Protein AF-A2GCG3-F1 (afdb_monomer)

Mean predicted aligned error: 9.57 Å

Secondary structure (DSSP, 8-state):
----------HHHHHHHHHHHHHHTTTS--PPP-HHHHHHH-TTGGGS--HHHHHHHHHHHHHHHHT-HHHHHTTPEEESSTT-EES-EEEE--TTT--HHHHHHHHHHTSTTEEE--SS--EEEE--SS-TTGGGS-----SEEEEEETTEEEEEE--EEEEEETTEEEEEEEETTEEEEE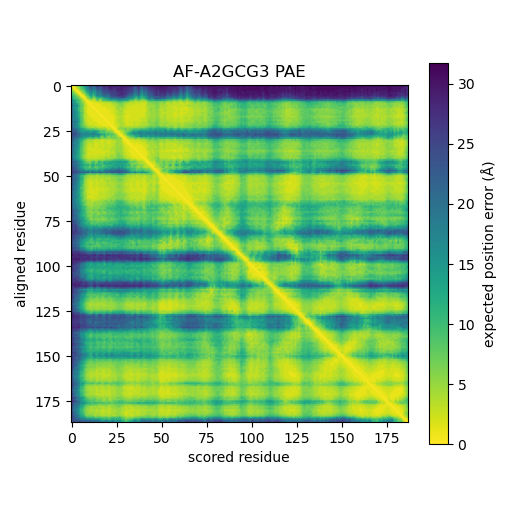-SS--

Organism: Trichomonas vaginalis (strain ATCC PRA-98 / G3) (NCBI:txid412133)

InterPro domains:
  IPR038765 Papain-like cysteine peptidase superfamily [SSF54001] (11-186)

pLDDT: mean 74.62, std 12.8, range [33.81, 93.06]

Foldseek 3Di:
DPPPPPPPCALQNLVVVQVVCCVPCVPDQDARDSVVNCVRLPVVQVVPPDPQSVVQSSQVRNCVRVVPVVSCQQQWWAWQPNVDIDRAQEFEDDPPDDAPQNRVQCVQPVVRTTPDDHPDYHYHYPLPDPDVVSNPGDHDDDQWHWYAHPVGIDIDGDAKDWDDDPSAIWIWGDDDPDIDICRRNDD

Structure (mmCIF, N/CA/C/O backbone):
data_AF-A2GCG3-F1
#
_entry.id   AF-A2GCG3-F1
#
loop_
_atom_site.group_PDB
_atom_site.id
_atom_site.type_symbol
_atom_site.label_atom_id
_atom_site.label_alt_id
_atom_site.label_comp_id
_atom_site.label_asym_id
_atom_site.label_entity_id
_atom_site.label_seq_id
_atom_site.pdbx_PDB_ins_code
_atom_site.Cartn_x
_atom_site.Cartn_y
_atom_site.Cartn_z
_atom_site.occupancy
_atom_site.B_iso_or_equiv
_atom_site.auth_seq_id
_atom_site.auth_comp_id
_atom_site.auth_asym_id
_atom_site.auth_atom_id
_atom_site.pdbx_PDB_model_num
ATOM 1 N N . MET A 1 1 ? -21.277 40.573 -7.573 1.00 33.81 1 MET A N 1
ATOM 2 C CA . MET A 1 1 ? -20.984 39.177 -7.941 1.00 33.81 1 MET A CA 1
ATOM 3 C C . MET A 1 1 ? -19.686 38.837 -7.255 1.00 33.81 1 MET A C 1
ATOM 5 O O . MET A 1 1 ? -18.641 39.290 -7.699 1.00 33.81 1 MET A O 1
ATOM 9 N N . GLU A 1 2 ? -19.772 38.180 -6.106 1.00 33.97 2 GLU A N 1
ATOM 10 C CA . GLU A 1 2 ? -18.594 37.591 -5.480 1.00 33.97 2 GLU A CA 1
ATOM 11 C C . GLU A 1 2 ? -18.096 36.493 -6.418 1.00 33.97 2 GLU A C 1
ATOM 13 O O . GLU A 1 2 ? -18.875 35.643 -6.855 1.00 33.97 2 GLU A O 1
ATOM 18 N N . HIS A 1 3 ? -16.822 36.567 -6.796 1.00 35.72 3 HIS A N 1
ATOM 19 C CA . HIS A 1 3 ? -16.145 35.445 -7.419 1.00 35.72 3 HIS A CA 1
ATOM 20 C C . HIS A 1 3 ? -16.235 34.285 -6.427 1.00 35.72 3 HIS A C 1
ATOM 22 O O . HIS A 1 3 ? -15.634 34.345 -5.357 1.00 35.72 3 HIS A O 1
ATOM 28 N N . LEU A 1 4 ? -17.018 33.259 -6.768 1.00 39.09 4 LEU A N 1
ATOM 29 C CA . LEU A 1 4 ? -16.850 31.929 -6.200 1.00 39.09 4 LEU A CA 1
ATOM 30 C C . LEU A 1 4 ? -15.386 31.573 -6.455 1.00 39.09 4 LEU A C 1
ATOM 32 O O . LEU A 1 4 ? -15.015 31.299 -7.595 1.00 39.09 4 LEU A O 1
ATOM 36 N N . GLY A 1 5 ? -14.548 31.731 -5.428 1.00 37.28 5 GLY A N 1
ATOM 37 C CA . GLY A 1 5 ? -13.137 31.392 -5.503 1.00 37.28 5 GLY A CA 1
ATOM 38 C C . GLY A 1 5 ? -13.008 29.965 -6.009 1.00 37.28 5 GLY A C 1
ATOM 39 O O . GLY A 1 5 ? -13.853 29.128 -5.681 1.00 37.28 5 GLY A O 1
ATOM 40 N N . ASP A 1 6 ? -11.991 29.725 -6.837 1.00 43.41 6 ASP A N 1
ATOM 41 C CA . ASP A 1 6 ? -11.589 28.391 -7.264 1.00 43.41 6 ASP A CA 1
ATOM 42 C C . ASP A 1 6 ? -11.701 27.444 -6.071 1.00 43.41 6 ASP A C 1
ATOM 44 O O . ASP A 1 6 ? -10.916 27.520 -5.123 1.00 43.41 6 ASP A O 1
ATOM 48 N N . VAL A 1 7 ? -12.723 26.586 -6.076 1.00 48.72 7 VAL A N 1
ATOM 49 C CA . VAL A 1 7 ? -12.821 25.505 -5.104 1.00 48.72 7 VAL A CA 1
ATOM 50 C C . VAL A 1 7 ? -11.646 24.608 -5.451 1.00 48.72 7 VAL A C 1
ATOM 52 O O . VAL A 1 7 ? -11.706 23.868 -6.435 1.00 48.72 7 VAL A O 1
ATOM 55 N N . GLY A 1 8 ? -10.543 24.794 -4.722 1.00 60.59 8 GLY A N 1
ATOM 56 C CA . GLY A 1 8 ? -9.261 24.168 -5.001 1.00 60.59 8 GLY A CA 1
ATOM 57 C C . GLY A 1 8 ? -9.462 22.688 -5.285 1.00 60.59 8 GLY A C 1
ATOM 58 O O . GLY A 1 8 ? -10.182 21.996 -4.566 1.00 60.59 8 GLY A O 1
ATOM 59 N N . TYR A 1 9 ? -8.894 22.214 -6.386 1.00 71.00 9 TYR A N 1
ATOM 60 C CA . TYR A 1 9 ? -9.016 20.819 -6.774 1.00 71.00 9 TYR A CA 1
ATOM 61 C C . TYR A 1 9 ? -8.348 19.954 -5.690 1.00 71.00 9 TYR A C 1
ATOM 63 O O . TYR A 1 9 ? -7.132 20.015 -5.529 1.00 71.00 9 TYR A O 1
ATOM 71 N N . THR A 1 10 ? -9.146 19.220 -4.904 1.00 84.44 10 THR A N 1
ATOM 72 C CA . THR A 1 10 ? -8.687 18.503 -3.700 1.00 84.44 10 THR A CA 1
ATOM 73 C C . THR A 1 10 ? -8.130 17.111 -4.024 1.00 84.44 10 THR A C 1
ATOM 75 O O . THR A 1 10 ? -8.534 16.515 -5.031 1.00 84.44 10 THR A O 1
ATOM 78 N N . PRO A 1 11 ? -7.255 16.538 -3.168 1.00 82.56 11 PRO A N 1
ATOM 79 C CA . PRO A 1 11 ? -6.763 15.165 -3.325 1.00 82.56 11 PRO A CA 1
ATOM 80 C C . PRO A 1 11 ? -7.895 14.141 -3.467 1.00 82.56 11 PRO A C 1
ATOM 82 O O . PRO A 1 11 ? -7.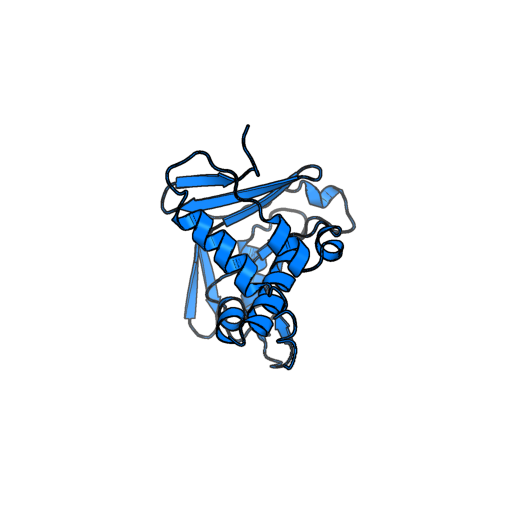812 13.213 -4.266 1.00 82.56 11 PRO A O 1
ATOM 85 N N . VAL A 1 12 ? -8.998 14.353 -2.743 1.00 85.94 12 VAL A N 1
ATOM 86 C CA . VAL A 1 12 ? -10.193 13.497 -2.780 1.00 85.94 12 VAL A CA 1
ATOM 87 C C . VAL A 1 12 ? -10.846 13.510 -4.155 1.00 85.94 12 VAL A C 1
ATOM 89 O O . VAL A 1 12 ? -11.187 12.453 -4.683 1.00 85.94 12 VAL A O 1
ATOM 92 N N . LYS A 1 13 ? -11.022 14.698 -4.744 1.00 86.12 13 LYS A N 1
ATOM 93 C CA . LYS A 1 13 ? -11.632 14.833 -6.068 1.00 86.12 13 LYS A CA 1
ATOM 94 C C . LYS A 1 13 ? -10.766 14.163 -7.135 1.00 86.12 13 LYS A C 1
ATOM 96 O O . LYS A 1 13 ? -11.275 13.395 -7.943 1.00 86.12 13 LYS A O 1
ATOM 101 N N . ALA A 1 14 ? -9.459 14.393 -7.067 1.00 86.56 14 ALA A N 1
ATOM 102 C CA . ALA A 1 14 ? -8.476 13.781 -7.949 1.00 86.56 14 ALA A CA 1
ATOM 103 C C . ALA A 1 14 ? -8.492 12.243 -7.888 1.00 86.56 14 ALA A C 1
ATOM 105 O O . ALA A 1 14 ? -8.523 11.567 -8.915 1.00 86.56 14 ALA A O 1
ATOM 106 N N . LEU A 1 15 ? -8.509 11.688 -6.672 1.00 86.56 15 LEU A N 1
ATOM 107 C CA . LEU A 1 15 ? -8.540 10.246 -6.449 1.00 86.56 15 LEU A CA 1
ATOM 108 C C . LEU A 1 15 ? -9.861 9.626 -6.922 1.00 86.56 15 LEU A C 1
ATOM 110 O O . LEU A 1 15 ? -9.861 8.552 -7.525 1.00 86.56 15 LEU A O 1
ATOM 114 N N . ALA A 1 16 ? -10.985 10.311 -6.693 1.00 86.50 16 ALA A N 1
ATOM 115 C CA . ALA A 1 16 ? -12.293 9.871 -7.168 1.00 86.50 16 ALA A CA 1
ATOM 116 C C . ALA A 1 16 ? -12.357 9.803 -8.702 1.00 86.50 16 ALA A C 1
ATOM 118 O O . ALA A 1 16 ? -12.911 8.849 -9.239 1.00 86.50 16 ALA A O 1
ATOM 119 N N . GLU A 1 17 ? -11.751 10.761 -9.410 1.00 89.12 17 GLU A N 1
ATOM 120 C CA . GLU A 1 17 ? -11.678 10.755 -10.877 1.00 89.12 17 GLU A CA 1
ATOM 121 C C . GLU A 1 17 ? -10.813 9.604 -11.417 1.00 89.12 17 GLU A C 1
ATOM 123 O O . GLU A 1 17 ? -11.168 8.996 -12.428 1.00 89.12 17 GLU A O 1
ATOM 128 N N . ILE A 1 18 ? -9.709 9.253 -10.745 1.00 88.94 18 ILE A N 1
ATOM 129 C CA . ILE A 1 18 ? -8.916 8.057 -11.085 1.00 88.94 18 ILE A CA 1
ATOM 130 C C . ILE A 1 18 ? -9.765 6.798 -10.896 1.00 88.94 18 ILE A C 1
ATOM 132 O O . ILE A 1 18 ? -9.826 5.949 -11.786 1.00 88.94 18 ILE A O 1
ATOM 136 N N . TYR A 1 19 ? -10.457 6.681 -9.759 1.00 86.81 19 TYR A N 1
ATOM 137 C CA . TYR A 1 19 ? -11.307 5.527 -9.478 1.00 86.81 19 TYR A CA 1
ATOM 138 C C . TYR A 1 19 ? -12.440 5.391 -10.501 1.00 86.81 19 TYR A C 1
ATOM 140 O O . TYR A 1 19 ? -12.688 4.297 -11.008 1.00 86.81 19 TYR A O 1
ATOM 148 N N . ASP A 1 20 ? -13.087 6.499 -10.856 1.00 87.25 20 ASP A N 1
ATOM 149 C CA . ASP A 1 20 ? -14.135 6.532 -11.871 1.00 87.25 20 ASP A CA 1
ATOM 150 C C . ASP A 1 20 ? -13.618 6.056 -13.238 1.00 87.25 20 ASP A C 1
ATOM 152 O O . ASP A 1 20 ? -14.230 5.194 -13.872 1.00 87.25 20 ASP A O 1
ATOM 156 N N . GLN A 1 21 ? -12.429 6.505 -13.650 1.00 86.06 21 GLN A N 1
ATOM 157 C CA . GLN A 1 21 ? -11.765 6.006 -14.858 1.00 86.06 21 GLN A CA 1
ATOM 158 C C . GLN A 1 21 ? -11.471 4.499 -14.767 1.00 86.06 21 GLN A C 1
ATOM 160 O O . GLN A 1 21 ? -11.750 3.759 -15.714 1.00 86.06 21 GLN A O 1
ATOM 165 N N . MET A 1 22 ? -10.990 4.009 -13.619 1.00 84.25 22 MET A N 1
ATOM 166 C CA . MET A 1 22 ? -10.758 2.576 -13.394 1.00 84.25 22 MET A CA 1
ATOM 167 C C . MET A 1 22 ? -12.046 1.746 -13.459 1.00 84.25 22 MET A C 1
ATOM 169 O O . MET A 1 22 ? -11.988 0.567 -13.810 1.00 84.25 22 MET A O 1
ATOM 173 N N . LEU A 1 23 ? -13.207 2.310 -13.110 1.00 83.88 23 LEU A N 1
ATOM 174 C CA . LEU A 1 23 ? -14.505 1.641 -13.246 1.00 83.88 23 LEU A CA 1
ATOM 175 C C . LEU A 1 23 ? -14.986 1.597 -14.698 1.00 83.88 23 LEU A C 1
ATOM 177 O O . LEU A 1 23 ? -15.473 0.556 -15.145 1.00 83.88 23 LEU A O 1
ATOM 181 N N . HIS A 1 24 ? -14.838 2.702 -15.426 1.00 82.56 24 HIS A N 1
ATOM 182 C CA . HIS A 1 24 ? -15.357 2.851 -16.784 1.00 82.56 24 HIS A CA 1
ATOM 183 C C . HIS A 1 24 ? -14.499 2.150 -17.844 1.00 82.56 24 HIS A C 1
ATOM 185 O O . HIS A 1 24 ? -15.037 1.589 -18.800 1.00 82.56 24 HIS A O 1
ATOM 191 N N . TYR A 1 25 ? -13.174 2.124 -17.674 1.00 76.88 25 TYR A N 1
ATOM 192 C CA . TYR A 1 25 ? -12.245 1.589 -18.677 1.00 76.88 25 TYR A CA 1
ATOM 193 C C . TYR A 1 25 ? -11.831 0.130 -18.454 1.00 76.88 25 TYR A C 1
ATOM 195 O O . TYR A 1 25 ? -10.936 -0.357 -19.135 1.00 76.88 25 TYR A O 1
ATOM 203 N N . ARG A 1 26 ? -12.535 -0.622 -17.594 1.00 65.62 26 ARG A N 1
ATOM 204 C CA . ARG A 1 26 ? -12.245 -2.039 -17.259 1.00 65.62 26 ARG A CA 1
ATOM 205 C C . ARG A 1 26 ? -12.108 -3.005 -18.448 1.00 65.62 26 ARG A C 1
ATOM 207 O O . ARG A 1 26 ? -11.688 -4.142 -18.247 1.00 65.62 26 ARG A O 1
ATOM 214 N N . HIS A 1 27 ? -12.506 -2.596 -19.651 1.00 61.19 27 HIS A N 1
ATOM 215 C CA . HIS A 1 27 ? -12.588 -3.436 -20.849 1.00 61.19 27 HIS A CA 1
ATOM 216 C C . HIS A 1 27 ? -11.804 -2.893 -22.054 1.00 61.19 27 HIS A C 1
ATOM 218 O O . HIS A 1 27 ? -12.009 -3.374 -23.167 1.00 61.19 27 HIS A O 1
ATOM 224 N N . LYS A 1 28 ? -10.944 -1.885 -21.868 1.00 61.91 28 LYS A N 1
ATOM 225 C CA . LYS A 1 28 ? -10.097 -1.324 -22.931 1.00 61.91 28 LYS A CA 1
ATOM 226 C C . LYS A 1 28 ? -8.645 -1.281 -22.464 1.00 61.91 28 LYS A C 1
ATOM 228 O O . LYS A 1 28 ? -8.398 -1.061 -21.284 1.00 61.91 28 LYS A O 1
ATOM 233 N N . GLU A 1 29 ? -7.705 -1.463 -23.386 1.00 66.06 29 GLU A N 1
ATOM 234 C CA . GLU A 1 29 ? -6.309 -1.080 -23.161 1.00 66.06 29 GLU A CA 1
ATOM 235 C C . GLU A 1 29 ? -6.281 0.444 -23.013 1.00 66.06 29 GLU A C 1
ATOM 237 O O . GLU A 1 29 ? -6.488 1.180 -23.979 1.00 66.06 29 GLU A O 1
ATOM 242 N N . TYR A 1 30 ? -6.178 0.918 -21.774 1.00 74.75 30 TYR A N 1
ATOM 243 C CA . TYR A 1 30 ? -6.209 2.337 -21.461 1.00 74.75 30 TYR A CA 1
ATOM 244 C C . TYR A 1 30 ? -5.256 2.632 -20.311 1.00 74.75 30 TYR A C 1
ATOM 246 O O . TYR A 1 30 ? -5.362 2.034 -19.239 1.00 74.75 30 TYR A O 1
ATOM 254 N N . THR A 1 31 ? -4.363 3.589 -20.532 1.00 82.88 31 THR A N 1
ATOM 255 C CA . THR A 1 31 ? -3.493 4.130 -19.491 1.00 82.88 31 THR A CA 1
ATOM 256 C C . THR A 1 31 ? -4.232 5.238 -18.753 1.00 82.88 31 THR A C 1
ATOM 258 O O . THR A 1 31 ? -4.670 6.220 -19.355 1.00 82.88 31 THR A O 1
ATOM 261 N N . ILE A 1 32 ? -4.372 5.094 -17.437 1.00 85.56 32 ILE A N 1
ATOM 262 C CA . ILE A 1 32 ? -4.960 6.128 -16.582 1.00 85.56 32 ILE A CA 1
ATOM 263 C C . ILE A 1 32 ? -3.828 7.007 -16.061 1.00 85.56 32 ILE A C 1
ATOM 265 O O . ILE A 1 32 ? -2.929 6.534 -15.373 1.00 85.56 32 ILE A O 1
ATOM 269 N N . SER A 1 33 ? -3.878 8.300 -16.374 1.00 85.56 33 SER A N 1
ATOM 270 C CA . SER A 1 33 ? -2.903 9.257 -15.855 1.00 85.56 33 SER A CA 1
ATOM 271 C C . SER A 1 33 ? -3.248 9.671 -14.423 1.00 85.56 33 SER A C 1
ATOM 273 O O . SER A 1 33 ? -4.335 10.184 -14.156 1.00 85.56 33 SER A O 1
ATOM 275 N N . CYS A 1 34 ? -2.279 9.535 -13.517 1.00 86.38 34 CYS A N 1
ATOM 276 C CA . CYS A 1 34 ? -2.367 10.023 -12.138 1.00 86.38 34 CYS A CA 1
ATOM 277 C C . CYS A 1 34 ? -1.785 11.441 -11.958 1.00 86.38 34 CYS A C 1
ATOM 279 O O . CYS A 1 34 ? -1.685 11.933 -10.833 1.00 86.38 34 CYS A O 1
ATOM 281 N N . SER A 1 35 ? -1.384 12.131 -13.035 1.00 84.25 35 SER A N 1
ATOM 282 C CA . SER A 1 35 ? -0.607 13.381 -12.949 1.00 84.25 35 SER A CA 1
ATOM 283 C C . SER A 1 35 ? -1.325 14.509 -12.206 1.00 84.25 35 SER A C 1
ATOM 285 O O . SER A 1 35 ? -0.679 15.297 -11.510 1.00 84.25 35 SER A O 1
ATOM 287 N N . GLN A 1 36 ? -2.651 14.591 -12.332 1.00 82.88 36 GLN A N 1
ATOM 288 C CA . GLN A 1 36 ? -3.440 15.597 -11.627 1.00 82.88 36 GLN A CA 1
ATOM 289 C C . GLN A 1 36 ? -3.450 15.331 -10.113 1.00 82.88 36 GLN A C 1
ATOM 291 O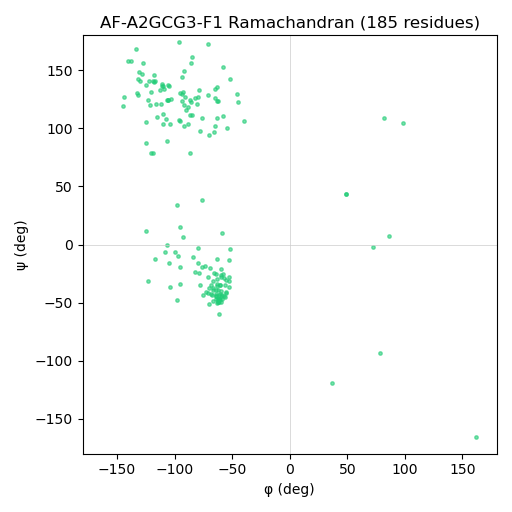 O . GLN A 1 36 ? -3.225 16.253 -9.335 1.00 82.88 36 GLN A O 1
ATOM 296 N N . PHE A 1 37 ? -3.598 14.070 -9.696 1.00 86.50 37 PHE A N 1
ATOM 297 C CA . PHE A 1 37 ? -3.523 13.669 -8.289 1.00 86.50 37 PHE A CA 1
ATOM 298 C C . PHE A 1 37 ? -2.148 13.952 -7.680 1.00 86.50 37 PHE A C 1
ATOM 300 O O . PHE A 1 37 ? -2.059 14.590 -6.634 1.00 86.50 37 PHE A O 1
ATOM 307 N N . ILE A 1 38 ? -1.076 13.585 -8.388 1.00 83.06 38 ILE A N 1
ATOM 308 C CA . ILE A 1 38 ? 0.309 13.871 -7.980 1.00 83.06 38 ILE A CA 1
ATOM 309 C C . ILE A 1 38 ? 0.538 15.383 -7.841 1.00 83.06 38 ILE A C 1
ATOM 311 O O . ILE A 1 38 ? 1.202 15.845 -6.915 1.00 83.06 38 ILE A O 1
ATOM 315 N N . THR A 1 39 ? -0.023 16.180 -8.755 1.00 84.00 39 THR A N 1
ATOM 316 C CA . THR A 1 39 ? 0.089 17.644 -8.696 1.00 84.00 39 THR A CA 1
ATOM 317 C C . THR A 1 39 ? -0.601 18.203 -7.458 1.00 84.00 39 THR A C 1
ATOM 319 O O . THR A 1 39 ? -0.020 19.041 -6.775 1.00 84.00 39 THR A O 1
ATOM 322 N N . THR A 1 40 ? -1.798 17.709 -7.149 1.00 83.31 40 THR A N 1
ATOM 323 C CA . THR A 1 40 ? -2.585 18.141 -5.993 1.00 83.31 40 THR A CA 1
ATOM 324 C C . THR A 1 40 ? -1.969 17.733 -4.655 1.00 83.31 40 THR A C 1
ATOM 326 O O . THR A 1 40 ? -2.034 18.511 -3.711 1.00 83.31 40 THR A O 1
ATOM 329 N N . LEU A 1 41 ? -1.325 16.566 -4.578 1.00 80.00 41 LEU A N 1
ATOM 330 C CA . LEU A 1 41 ? -0.551 16.153 -3.399 1.00 80.00 41 LEU A CA 1
ATOM 331 C C . LEU A 1 41 ? 0.782 16.914 -3.265 1.00 80.00 41 LEU A C 1
ATOM 333 O O . LEU A 1 41 ? 1.364 16.973 -2.187 1.00 80.00 41 LEU A O 1
ATOM 337 N N . GLY A 1 42 ? 1.262 17.538 -4.343 1.00 80.12 42 GLY A N 1
ATOM 338 C CA . GLY A 1 42 ? 2.499 18.312 -4.377 1.00 80.12 42 GLY A CA 1
ATOM 339 C C . GLY A 1 42 ? 3.668 17.504 -4.941 1.00 80.12 42 GLY A C 1
ATOM 340 O O . GLY A 1 42 ? 4.275 16.684 -4.260 1.00 80.12 42 GLY A O 1
ATOM 341 N N . LYS A 1 43 ? 4.050 17.803 -6.189 1.00 68.38 43 LYS A N 1
ATOM 342 C CA . LYS A 1 43 ? 5.075 17.062 -6.959 1.00 68.38 43 LYS A CA 1
ATOM 343 C C . LYS A 1 43 ? 6.422 16.892 -6.251 1.00 68.38 43 LYS A C 1
ATOM 345 O O . LYS A 1 43 ? 7.102 15.902 -6.482 1.00 68.38 43 LYS A O 1
ATOM 350 N N . GLN A 1 44 ? 6.808 17.858 -5.420 1.00 66.50 44 GLN A N 1
ATOM 351 C CA . GLN A 1 44 ? 8.067 17.837 -4.673 1.00 66.50 44 GLN A CA 1
ATOM 352 C C . GLN A 1 44 ? 8.155 16.684 -3.660 1.00 66.50 44 GLN A C 1
ATOM 354 O O . GLN A 1 44 ? 9.254 16.221 -3.383 1.00 66.50 44 GLN A O 1
ATOM 359 N N . TYR A 1 45 ? 7.020 16.176 -3.166 1.00 63.59 45 TYR A N 1
ATOM 360 C CA . TYR A 1 45 ? 6.998 15.054 -2.223 1.00 63.59 45 TYR A CA 1
ATOM 361 C C . TYR A 1 45 ? 7.401 13.731 -2.882 1.00 63.59 45 TYR A C 1
ATOM 363 O O . TYR A 1 45 ? 8.150 12.961 -2.303 1.00 63.59 45 TYR A O 1
ATOM 371 N N . PHE A 1 46 ? 7.002 13.510 -4.135 1.00 67.06 46 PHE A N 1
ATOM 372 C CA . PHE A 1 46 ? 7.290 12.270 -4.871 1.00 67.06 46 PHE A CA 1
ATOM 373 C C . PHE A 1 46 ? 8.706 12.208 -5.458 1.00 67.06 46 PHE A C 1
AT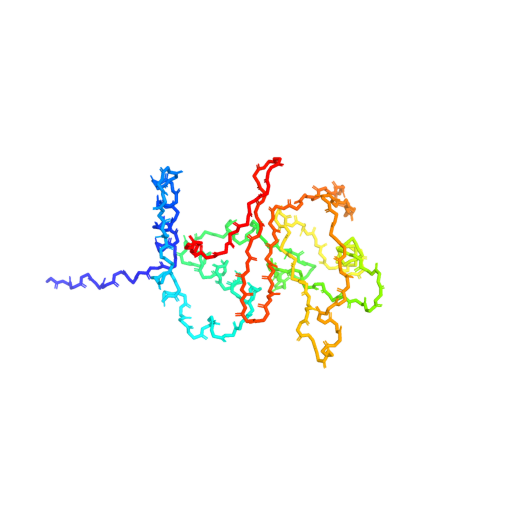OM 375 O O . PHE A 1 46 ? 9.079 11.221 -6.087 1.00 67.06 46 PHE A O 1
ATOM 382 N N . GLN A 1 47 ? 9.499 13.274 -5.308 1.00 62.44 47 GLN A N 1
ATOM 383 C CA . GLN A 1 47 ? 10.914 13.258 -5.688 1.00 62.44 47 GLN A CA 1
ATOM 384 C C . GLN A 1 47 ? 11.769 12.505 -4.658 1.00 62.44 47 GLN A C 1
ATOM 386 O O . GLN A 1 47 ? 12.873 12.071 -4.987 1.00 62.44 47 GLN A O 1
ATOM 391 N N . GLN A 1 48 ? 11.256 12.326 -3.437 1.00 57.03 48 GLN A N 1
ATOM 392 C CA . GLN A 1 48 ? 11.807 11.4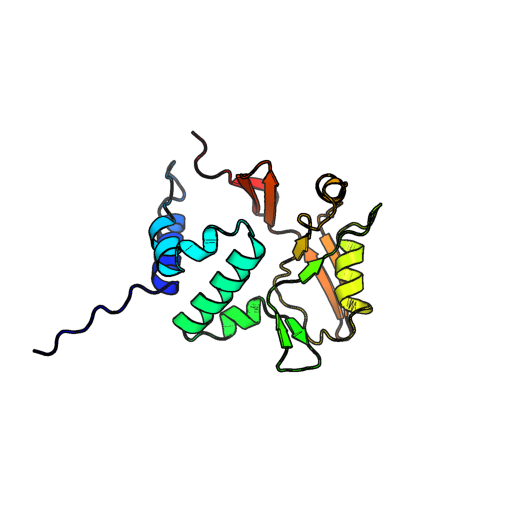12 -2.445 1.00 57.03 48 GLN A CA 1
ATOM 393 C C . GLN A 1 48 ? 11.176 10.038 -2.712 1.00 57.03 48 GLN A C 1
ATOM 395 O O . GLN A 1 48 ? 9.963 9.879 -2.647 1.00 57.03 48 GLN A O 1
ATOM 400 N N . GLN A 1 49 ? 11.993 9.085 -3.166 1.00 65.94 49 GLN A N 1
ATOM 401 C CA . GLN A 1 49 ? 11.569 7.835 -3.812 1.00 65.94 49 GLN A CA 1
ATOM 402 C C . GLN A 1 49 ? 11.035 6.774 -2.831 1.00 65.94 49 GLN A C 1
ATOM 404 O O . GLN A 1 49 ? 11.338 5.599 -3.013 1.00 65.94 49 GLN A O 1
ATOM 409 N N . ASP A 1 50 ? 10.287 7.151 -1.794 1.00 78.81 50 ASP A N 1
ATOM 410 C CA . ASP A 1 50 ? 9.727 6.190 -0.841 1.00 78.81 50 ASP A CA 1
ATOM 411 C C . ASP A 1 50 ? 8.215 6.000 -1.046 1.00 78.81 50 ASP A C 1
ATOM 413 O O . ASP A 1 50 ? 7.416 6.946 -1.065 1.00 78.81 50 ASP A O 1
ATOM 417 N N . ALA A 1 51 ? 7.823 4.740 -1.241 1.00 83.44 51 ALA A N 1
ATOM 418 C CA . ALA A 1 51 ? 6.429 4.350 -1.379 1.00 83.44 51 ALA A CA 1
ATOM 419 C C . ALA A 1 51 ? 5.674 4.458 -0.044 1.00 83.44 51 ALA A C 1
ATOM 421 O O . ALA A 1 51 ? 4.465 4.700 -0.065 1.00 83.44 51 ALA A O 1
ATOM 422 N N . ASP A 1 52 ? 6.363 4.310 1.093 1.00 84.81 52 ASP A N 1
ATOM 423 C CA . ASP A 1 52 ? 5.765 4.452 2.420 1.00 84.81 52 ASP A CA 1
ATOM 424 C C . ASP A 1 52 ? 5.396 5.910 2.711 1.00 84.81 52 ASP A C 1
ATOM 426 O O . ASP A 1 52 ? 4.231 6.202 2.980 1.00 84.81 52 ASP A O 1
ATOM 430 N N . ASP A 1 53 ? 6.334 6.845 2.524 1.00 81.38 53 ASP A N 1
ATOM 431 C CA . ASP A 1 53 ? 6.082 8.289 2.670 1.00 81.38 53 ASP A CA 1
ATOM 432 C C . ASP A 1 53 ? 4.918 8.745 1.779 1.00 81.38 53 ASP A C 1
ATOM 434 O O . ASP A 1 53 ? 4.039 9.515 2.186 1.00 81.38 53 ASP A O 1
ATOM 438 N N . THR A 1 54 ? 4.882 8.220 0.551 1.00 84.81 54 THR A N 1
ATOM 439 C CA . THR A 1 54 ? 3.795 8.466 -0.397 1.00 84.81 54 THR A CA 1
ATOM 440 C C . THR A 1 54 ? 2.452 7.969 0.145 1.00 84.81 54 THR A C 1
ATOM 442 O O . THR A 1 54 ? 1.457 8.697 0.087 1.00 84.81 54 THR A O 1
ATOM 445 N N . PHE A 1 55 ? 2.400 6.747 0.679 1.00 87.06 55 PHE A N 1
ATOM 446 C CA . PHE A 1 55 ? 1.189 6.178 1.264 1.00 87.06 55 PHE A CA 1
ATOM 447 C C . PHE A 1 55 ? 0.707 6.988 2.471 1.00 87.06 55 PHE A C 1
ATOM 449 O O . PHE A 1 55 ? -0.461 7.389 2.502 1.00 87.06 55 PHE A O 1
ATOM 456 N N . GLN A 1 56 ? 1.599 7.291 3.417 1.00 83.69 56 GLN A N 1
ATOM 457 C CA . GLN A 1 56 ? 1.266 8.070 4.609 1.00 83.69 56 GLN A CA 1
ATOM 458 C C . GLN A 1 56 ? 0.675 9.435 4.236 1.00 83.69 56 GLN A C 1
ATOM 460 O O . GLN A 1 56 ? -0.369 9.832 4.764 1.00 83.69 56 GLN A O 1
ATOM 465 N N . LYS A 1 57 ? 1.282 10.123 3.260 1.00 84.06 57 LYS A N 1
ATOM 466 C CA . LYS A 1 57 ? 0.786 11.408 2.763 1.00 84.06 57 LYS A CA 1
ATOM 467 C C . LYS A 1 57 ? -0.588 11.298 2.108 1.00 84.06 57 LYS A C 1
ATOM 469 O O . LYS A 1 57 ? -1.444 12.145 2.351 1.00 84.06 57 LYS A O 1
ATOM 474 N N . ILE A 1 58 ? -0.821 10.265 1.297 1.00 85.62 58 ILE A N 1
ATOM 475 C CA . ILE A 1 58 ? -2.133 10.029 0.682 1.00 85.62 58 ILE A CA 1
ATOM 476 C C . ILE A 1 58 ? -3.199 9.838 1.763 1.00 85.62 58 ILE A C 1
ATOM 478 O O . ILE A 1 58 ? -4.240 10.487 1.694 1.00 85.62 58 ILE A O 1
ATOM 482 N N . VAL A 1 59 ? -2.955 8.973 2.754 1.00 85.75 59 VAL A N 1
ATOM 483 C CA . VAL A 1 59 ? -3.924 8.698 3.827 1.00 85.75 59 VAL A CA 1
ATOM 484 C C . VAL A 1 59 ? -4.236 9.970 4.608 1.00 85.75 59 VAL A C 1
ATOM 486 O O . VAL A 1 59 ? -5.412 10.284 4.802 1.00 85.75 59 VAL A O 1
ATOM 489 N N . HIS A 1 60 ? -3.211 10.726 5.000 1.00 84.12 60 HIS A N 1
ATOM 490 C CA . HIS A 1 60 ? -3.368 11.977 5.736 1.00 84.12 60 HIS A CA 1
ATOM 491 C C . HIS A 1 60 ? -4.155 13.025 4.930 1.00 84.12 60 HIS A C 1
ATOM 493 O O . HIS A 1 60 ? -5.258 13.406 5.329 1.00 84.12 60 HIS A O 1
ATOM 499 N N . ASP A 1 61 ? -3.661 13.413 3.749 1.00 83.81 61 ASP A N 1
ATOM 500 C CA . ASP A 1 61 ? -4.246 14.491 2.943 1.00 83.81 61 ASP A CA 1
ATOM 501 C C . ASP A 1 61 ? -5.675 14.157 2.479 1.00 83.81 61 ASP A C 1
ATOM 503 O O . ASP A 1 61 ? -6.532 15.043 2.400 1.00 83.81 61 ASP A O 1
ATOM 507 N N . VAL A 1 62 ? -5.961 12.886 2.161 1.00 83.81 62 VAL A N 1
ATOM 508 C CA . VAL A 1 62 ? -7.310 12.435 1.776 1.00 83.81 62 VAL A CA 1
ATOM 509 C C . VAL A 1 62 ? -8.252 12.448 2.976 1.00 83.81 62 VAL A C 1
ATOM 511 O O . VAL A 1 62 ? -9.389 12.892 2.823 1.00 83.81 62 VAL A O 1
ATOM 514 N N . THR A 1 63 ? -7.806 12.001 4.154 1.00 83.50 63 THR A N 1
ATOM 515 C CA . THR A 1 63 ? -8.619 12.013 5.383 1.00 83.50 63 THR A CA 1
ATOM 516 C C . THR A 1 63 ? -9.013 13.438 5.753 1.00 83.50 63 THR A C 1
ATOM 518 O O . THR A 1 63 ? -10.202 13.714 5.949 1.00 83.50 63 THR A O 1
ATOM 521 N N . GLU A 1 64 ? -8.037 14.349 5.782 1.00 83.00 64 GLU A N 1
ATOM 522 C CA . GLU A 1 64 ? -8.264 15.761 6.092 1.00 83.00 64 GLU A CA 1
ATOM 523 C C . GLU A 1 64 ? -9.169 16.421 5.049 1.00 83.00 64 GLU A C 1
ATOM 525 O O . GLU A 1 64 ? -10.196 17.012 5.389 1.00 83.00 64 GLU A O 1
ATOM 530 N N . SER A 1 65 ? -8.854 16.255 3.761 1.00 82.06 65 SER A N 1
ATOM 531 C CA . SER A 1 65 ? -9.617 16.877 2.671 1.00 82.06 65 SER A CA 1
ATOM 532 C C . SER A 1 65 ? -11.041 16.334 2.547 1.00 82.06 65 SER A C 1
ATOM 534 O O . SER A 1 65 ? -11.939 17.051 2.105 1.00 82.06 65 SER A O 1
ATOM 536 N N . ALA A 1 66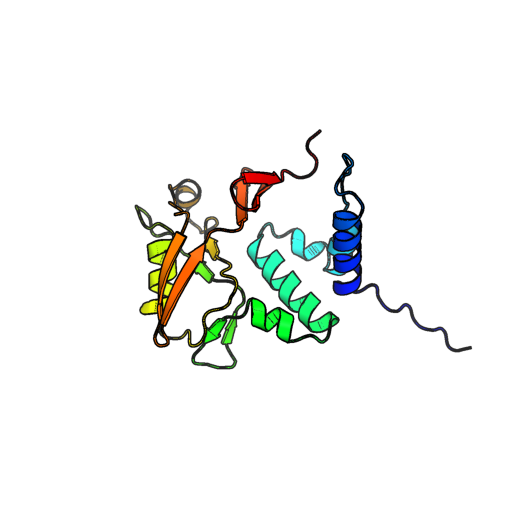 ? -11.267 15.062 2.887 1.00 80.31 66 ALA A N 1
ATOM 537 C CA . ALA A 1 66 ? -12.595 14.458 2.861 1.00 80.31 66 ALA A CA 1
ATOM 538 C C . ALA A 1 66 ? -13.425 14.831 4.092 1.00 80.31 66 ALA A C 1
ATOM 540 O O . ALA A 1 66 ? -14.638 14.615 4.072 1.00 80.31 66 ALA A O 1
ATOM 541 N N . ASN A 1 67 ? -12.784 15.340 5.153 1.00 79.56 67 ASN A N 1
ATOM 542 C CA . ASN A 1 67 ? -13.352 15.432 6.494 1.00 79.56 67 ASN A CA 1
ATOM 543 C C . ASN A 1 67 ? -13.986 14.092 6.926 1.00 79.56 67 ASN A C 1
ATOM 545 O O . ASN A 1 67 ? -15.117 14.039 7.413 1.00 79.56 67 ASN A O 1
ATOM 549 N N . LYS A 1 68 ? -13.280 12.985 6.647 1.00 77.06 68 LYS A N 1
ATOM 550 C CA . LYS A 1 68 ? -13.734 11.611 6.908 1.00 77.06 68 LYS A CA 1
ATOM 551 C C . LYS A 1 68 ? -12.706 10.869 7.758 1.00 77.06 68 LYS A C 1
ATOM 553 O O . LYS A 1 68 ? -11.865 10.171 7.191 1.00 77.06 68 LYS A O 1
ATOM 558 N N . PRO A 1 69 ? -12.787 10.977 9.095 1.00 74.56 69 PRO A N 1
ATOM 559 C CA . PRO A 1 69 ? -11.843 10.313 9.993 1.00 74.56 69 PRO A CA 1
ATOM 560 C C . PRO A 1 69 ? -11.836 8.785 9.825 1.00 74.56 69 PRO A C 1
ATOM 562 O O . PRO A 1 69 ? -10.791 8.164 9.984 1.00 74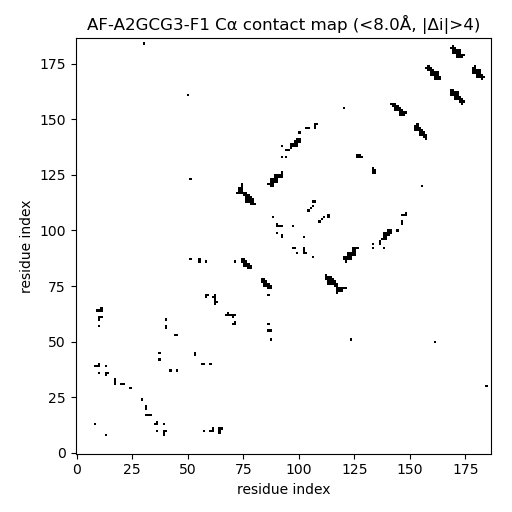.56 69 PRO A O 1
ATOM 565 N N . ASP A 1 70 ? -12.951 8.183 9.396 1.00 75.94 70 ASP A N 1
ATOM 566 C CA . ASP A 1 70 ? -13.063 6.734 9.157 1.00 75.94 70 ASP A CA 1
ATOM 567 C C . ASP A 1 70 ? -12.046 6.191 8.128 1.00 75.94 70 ASP A C 1
ATOM 569 O O . ASP A 1 70 ? -11.697 5.008 8.159 1.00 75.94 70 ASP A O 1
ATOM 573 N N . ILE A 1 71 ? -11.556 7.039 7.210 1.00 73.38 71 ILE A N 1
ATOM 574 C CA . ILE A 1 71 ? -10.513 6.654 6.245 1.00 73.38 71 ILE A CA 1
ATOM 575 C C . ILE A 1 71 ? -9.203 6.383 6.982 1.00 73.38 71 ILE A C 1
ATOM 577 O O . ILE A 1 71 ? -8.608 5.329 6.772 1.00 73.38 71 ILE A O 1
ATOM 581 N N . ALA A 1 72 ? -8.789 7.284 7.873 1.00 73.12 72 ALA A N 1
ATOM 582 C CA . ALA A 1 72 ? -7.607 7.088 8.705 1.00 73.12 72 ALA A CA 1
ATOM 583 C C . ALA A 1 72 ? -7.770 5.858 9.604 1.00 73.12 72 ALA A C 1
ATOM 585 O O . ALA A 1 72 ? -6.902 4.992 9.585 1.00 73.12 72 ALA A O 1
ATOM 586 N N . VAL A 1 73 ? -8.917 5.709 10.280 1.00 72.38 73 VAL A N 1
ATOM 587 C CA . VAL A 1 73 ? -9.208 4.562 11.169 1.00 72.38 73 VAL A CA 1
ATOM 588 C C . VAL A 1 73 ? -9.052 3.210 10.457 1.00 72.38 73 VAL A C 1
ATOM 590 O O . VAL A 1 73 ? -8.663 2.223 11.071 1.00 72.38 73 VAL A O 1
ATOM 593 N N . THR A 1 74 ? -9.295 3.150 9.143 1.00 77.25 74 THR A N 1
ATOM 594 C CA . THR A 1 74 ? -9.134 1.919 8.347 1.00 77.25 74 THR A CA 1
ATOM 595 C C . THR A 1 74 ? -7.680 1.436 8.254 1.00 77.25 74 THR A C 1
ATOM 597 O O . THR A 1 74 ? -7.459 0.246 8.021 1.00 77.25 74 THR A O 1
ATOM 600 N N . PHE A 1 75 ? -6.707 2.340 8.409 1.00 75.12 75 PHE A N 1
ATOM 601 C CA . PHE A 1 75 ? -5.267 2.071 8.296 1.00 75.12 75 PHE A CA 1
ATOM 602 C C . PHE A 1 75 ? -4.496 2.322 9.599 1.00 75.12 75 PHE A C 1
ATOM 604 O O . PHE A 1 75 ? -3.333 1.943 9.695 1.00 75.12 75 PHE A O 1
ATOM 611 N N . GLN A 1 76 ? -5.121 2.971 10.579 1.00 74.00 76 GLN A N 1
ATOM 612 C CA . GLN A 1 76 ? -4.476 3.467 11.786 1.00 74.00 76 GLN A CA 1
ATOM 613 C C . GLN A 1 76 ? -4.237 2.356 12.809 1.00 74.00 76 GLN A C 1
ATOM 615 O O . GLN A 1 76 ? -5.139 1.588 13.143 1.00 74.00 76 GLN A O 1
ATOM 620 N N . TYR A 1 77 ? -3.024 2.330 13.349 1.00 71.69 77 TYR A N 1
ATOM 621 C CA . TYR A 1 77 ? -2.684 1.611 14.570 1.00 71.69 77 TYR A CA 1
ATOM 622 C C . TYR A 1 77 ? -2.816 2.573 15.740 1.00 71.69 77 TYR A C 1
ATOM 624 O O . TYR A 1 77 ? -2.278 3.684 15.697 1.00 71.69 77 TYR A O 1
ATOM 632 N N . GLN A 1 78 ? -3.534 2.151 16.777 1.00 69.88 78 GLN A N 1
ATOM 633 C CA . GLN A 1 78 ? -3.599 2.903 18.024 1.00 69.88 78 GLN A CA 1
ATOM 634 C C . GLN A 1 78 ? -2.573 2.360 18.993 1.00 69.88 78 GLN A C 1
ATOM 636 O O . GLN A 1 78 ? -2.531 1.146 19.222 1.00 69.88 78 GLN A O 1
ATOM 641 N N . THR A 1 79 ? -1.781 3.259 19.575 1.00 67.38 79 THR A N 1
ATOM 642 C CA . THR A 1 79 ? -0.857 2.885 20.637 1.00 67.38 79 THR A CA 1
ATOM 643 C C . THR A 1 79 ? -1.432 3.133 22.041 1.00 67.38 79 THR A C 1
ATOM 645 O O . THR A 1 79 ? -2.525 3.681 22.197 1.00 67.38 79 THR A O 1
ATOM 648 N N . GLU A 1 80 ? -0.718 2.714 23.088 1.00 62.16 80 GLU A N 1
ATOM 649 C CA . GLU A 1 80 ? -0.998 3.032 24.493 1.00 62.16 80 GLU A CA 1
ATOM 650 C C . GLU A 1 80 ? -0.965 4.535 24.769 1.00 62.16 80 GLU A C 1
ATOM 652 O O . GLU A 1 80 ? -1.663 5.000 25.673 1.00 62.16 80 GLU A O 1
ATOM 657 N N . THR A 1 81 ? -0.212 5.293 23.968 1.00 60.06 81 THR A N 1
ATOM 658 C CA . THR A 1 81 ? -0.209 6.753 23.980 1.00 60.06 81 THR A CA 1
ATOM 659 C C . THR A 1 81 ? -1.173 7.243 22.891 1.00 60.06 81 THR A C 1
ATOM 661 O O . THR A 1 81 ? -0.833 7.181 21.713 1.00 60.06 81 THR A O 1
ATOM 664 N N . PRO A 1 82 ? -2.374 7.758 23.221 1.00 55.75 82 PRO A N 1
ATOM 665 C CA . PRO A 1 82 ? -3.405 8.066 22.219 1.00 55.75 82 PRO A CA 1
ATOM 666 C C . PRO A 1 82 ? -2.982 9.088 21.150 1.00 55.75 82 PRO A C 1
ATOM 668 O O . PRO A 1 82 ? -3.571 9.130 20.072 1.00 55.75 82 PRO A O 1
ATOM 671 N N . ASP A 1 83 ? -1.964 9.898 21.450 1.00 59.56 83 ASP A N 1
ATOM 672 C CA . ASP A 1 83 ? -1.421 10.923 20.557 1.00 59.56 83 ASP A CA 1
ATOM 673 C C . ASP A 1 83 ? -0.385 10.367 19.555 1.00 59.56 83 ASP A C 1
ATOM 675 O O . ASP A 1 83 ? -0.017 11.050 18.600 1.00 59.56 83 ASP A O 1
ATOM 679 N N . GLU A 1 84 ? 0.070 9.122 19.732 1.00 60.22 84 GLU A N 1
ATOM 680 C CA . GLU A 1 84 ? 1.019 8.438 18.850 1.00 60.22 84 GLU A CA 1
ATOM 681 C C . GLU A 1 84 ? 0.269 7.380 18.039 1.00 60.22 84 GLU A C 1
ATOM 683 O O . GLU A 1 84 ? 0.127 6.224 18.436 1.00 60.22 84 GLU A O 1
ATOM 688 N N . SER A 1 85 ? -0.252 7.792 16.888 1.00 63.56 85 SER A N 1
ATOM 689 C CA . SER A 1 85 ? -0.866 6.879 15.927 1.00 63.56 85 SER A CA 1
ATOM 690 C C . SER A 1 85 ? -0.100 6.901 14.614 1.00 63.56 85 SER A C 1
ATOM 692 O O . SER A 1 85 ? 0.442 7.932 14.216 1.00 63.56 85 SER A O 1
ATOM 694 N N . PHE A 1 86 ? -0.046 5.754 13.947 1.00 70.88 86 PHE A N 1
ATOM 695 C CA . PHE A 1 86 ? 0.685 5.585 12.695 1.00 70.88 86 PHE A CA 1
ATOM 696 C C . PHE A 1 86 ? -0.128 4.753 11.700 1.00 70.88 86 PHE A C 1
ATOM 698 O O . PHE A 1 86 ? -1.036 4.017 12.086 1.00 70.88 86 PHE A O 1
ATOM 705 N N . TYR A 1 87 ? 0.179 4.893 10.408 1.00 73.38 87 TYR A N 1
ATOM 706 C CA . TYR A 1 87 ? -0.530 4.209 9.313 1.00 73.38 87 TYR A CA 1
ATOM 707 C C . TYR A 1 87 ? 0.263 3.039 8.722 1.00 73.38 87 TYR A C 1
ATOM 709 O O . TYR A 1 87 ? -0.302 2.202 8.015 1.00 73.38 87 TYR A O 1
ATOM 717 N N . SER A 1 88 ? 1.564 2.981 9.001 1.00 73.06 88 SER A N 1
ATOM 718 C CA . SER A 1 88 ? 2.496 1.996 8.469 1.00 73.06 88 SER A CA 1
ATOM 719 C C . SER A 1 88 ? 3.334 1.376 9.575 1.00 73.06 88 SER A C 1
ATOM 721 O O . SER A 1 88 ? 3.646 2.002 10.584 1.00 73.06 88 SER A O 1
ATOM 723 N N . VAL A 1 89 ? 3.704 0.118 9.368 1.00 71.50 89 VAL A N 1
ATOM 724 C CA . VAL A 1 89 ? 4.620 -0.605 10.242 1.00 71.50 89 VAL A CA 1
ATOM 725 C C . VAL A 1 89 ? 5.911 -0.806 9.474 1.00 71.50 89 VAL A C 1
ATOM 727 O O . VAL A 1 89 ? 5.942 -1.577 8.513 1.00 71.50 89 VAL A O 1
ATOM 730 N N . SER A 1 90 ? 6.977 -0.151 9.917 1.00 73.44 90 SER A N 1
ATOM 731 C CA . SER A 1 90 ? 8.307 -0.357 9.355 1.00 73.44 90 SER A CA 1
ATOM 732 C C . SER A 1 90 ? 8.991 -1.553 10.009 1.00 73.44 90 SER A C 1
ATOM 734 O O . SER A 1 90 ? 9.385 -1.530 11.176 1.00 73.44 90 SER A O 1
ATOM 736 N N . LEU A 1 91 ? 9.164 -2.616 9.233 1.00 69.75 91 LEU A N 1
ATOM 737 C CA . LEU A 1 91 ? 9.927 -3.786 9.625 1.00 69.75 91 LEU A CA 1
ATOM 738 C C . LEU A 1 91 ? 11.378 -3.613 9.211 1.00 69.75 91 LEU A C 1
ATOM 740 O O . LEU A 1 91 ? 11.729 -3.613 8.027 1.00 69.75 91 LEU A O 1
ATOM 744 N N . HIS A 1 92 ? 12.231 -3.549 10.222 1.00 68.44 92 HIS A N 1
ATOM 745 C CA . HIS A 1 92 ? 13.659 -3.709 10.045 1.00 68.44 92 HIS A CA 1
ATOM 746 C C . HIS A 1 92 ? 13.921 -5.177 9.715 1.00 68.44 92 HIS A C 1
ATOM 748 O O . HIS A 1 92 ? 13.454 -6.066 10.428 1.00 68.44 92 HIS A O 1
ATOM 754 N N . ILE A 1 93 ? 14.656 -5.448 8.640 1.00 60.16 93 ILE A N 1
ATOM 755 C CA . ILE A 1 93 ? 15.085 -6.812 8.333 1.00 60.16 93 ILE A CA 1
ATOM 756 C C . ILE A 1 93 ? 16.417 -7.040 9.049 1.00 60.16 93 ILE A C 1
ATOM 758 O O . ILE A 1 93 ? 17.440 -6.538 8.577 1.00 60.16 93 ILE A O 1
ATOM 762 N N . PRO A 1 94 ? 16.466 -7.774 10.177 1.00 53.94 94 PRO A N 1
ATOM 763 C CA . PRO A 1 94 ? 17.744 -8.210 10.703 1.00 53.94 94 PRO A CA 1
ATOM 764 C C . PRO A 1 94 ? 18.374 -9.185 9.707 1.00 53.94 94 PRO A C 1
ATOM 766 O O . PRO A 1 94 ? 17.715 -10.095 9.194 1.00 53.94 94 PRO A O 1
ATOM 769 N N . LEU A 1 95 ? 19.662 -8.964 9.441 1.00 50.72 95 LEU A N 1
ATOM 770 C CA . LEU A 1 95 ? 20.510 -9.819 8.620 1.00 50.72 95 LEU A CA 1
ATOM 771 C C . LEU A 1 95 ? 20.274 -11.288 9.015 1.00 50.72 95 LEU A C 1
ATOM 773 O O . LEU A 1 95 ? 20.482 -11.671 10.166 1.00 50.72 95 LEU A O 1
ATOM 777 N N . VAL A 1 96 ? 19.886 -12.100 8.029 1.00 47.62 96 VAL A N 1
ATOM 778 C CA . VAL A 1 96 ? 19.674 -13.556 8.103 1.00 47.62 96 VAL A CA 1
ATOM 779 C C . VAL A 1 96 ? 18.312 -14.018 8.680 1.00 47.62 96 VAL A C 1
ATOM 781 O O . VAL A 1 96 ? 18.061 -14.034 9.879 1.00 47.62 96 VAL A O 1
ATOM 784 N N . ALA A 1 97 ? 17.473 -14.550 7.780 1.00 50.03 97 ALA A N 1
ATOM 785 C CA . ALA A 1 97 ? 16.340 -15.466 8.013 1.00 50.03 97 ALA A CA 1
ATOM 786 C C . ALA A 1 97 ? 15.048 -14.940 8.677 1.00 50.03 97 ALA A C 1
ATOM 788 O O . ALA A 1 97 ? 14.074 -15.697 8.756 1.00 50.03 97 ALA A O 1
ATOM 789 N N . ALA A 1 98 ? 14.970 -13.673 9.078 1.00 60.31 98 ALA A N 1
ATOM 790 C CA . ALA A 1 98 ? 13.723 -13.096 9.576 1.00 60.31 98 ALA A CA 1
ATOM 791 C C . ALA A 1 98 ? 12.772 -12.756 8.414 1.00 60.31 98 ALA A C 1
ATOM 793 O O . ALA A 1 98 ? 12.902 -11.730 7.750 1.00 60.31 98 ALA A O 1
ATOM 794 N N . GLY A 1 99 ? 11.816 -13.642 8.132 1.00 68.44 99 GLY A N 1
ATOM 795 C CA . GLY A 1 99 ? 10.669 -13.310 7.284 1.00 68.44 99 GLY A CA 1
ATOM 796 C C . GLY A 1 99 ? 9.708 -12.348 7.991 1.00 68.44 99 GLY A C 1
ATOM 797 O O . GLY A 1 99 ? 9.809 -12.100 9.193 1.00 68.44 99 GLY A O 1
ATOM 798 N N . ILE A 1 100 ? 8.713 -11.867 7.258 1.00 74.94 100 ILE A N 1
ATOM 799 C CA . ILE A 1 100 ? 7.663 -10.957 7.755 1.00 74.94 100 ILE A CA 1
ATOM 800 C C . ILE A 1 100 ? 6.937 -11.451 9.024 1.00 74.94 100 ILE A C 1
ATOM 802 O O . ILE A 1 100 ? 6.504 -10.635 9.831 1.00 74.94 100 ILE A O 1
ATOM 806 N N . ASP A 1 101 ? 6.857 -12.769 9.252 1.00 74.12 101 ASP A N 1
ATOM 807 C CA . ASP A 1 101 ? 6.301 -13.358 10.480 1.00 74.12 101 ASP A CA 1
ATOM 808 C C . ASP A 1 101 ? 6.992 -12.820 11.737 1.00 74.12 101 ASP A C 1
ATOM 810 O O . ASP A 1 101 ? 6.332 -12.551 12.736 1.00 74.12 101 ASP A O 1
ATOM 814 N N . GLN A 1 102 ? 8.321 -12.690 11.696 1.00 70.50 102 GLN A N 1
ATOM 815 C CA . GLN A 1 102 ? 9.099 -12.233 12.840 1.00 70.50 102 GLN A CA 1
ATOM 816 C C . GLN A 1 102 ? 8.891 -10.741 13.080 1.00 70.50 102 GLN A C 1
ATOM 818 O O . GLN A 1 102 ? 8.713 -10.351 14.228 1.00 70.50 102 GLN A O 1
ATOM 823 N N . GLY A 1 103 ? 8.850 -9.934 12.019 1.00 70.25 103 GLY A N 1
ATOM 824 C CA . GLY A 1 103 ? 8.613 -8.501 12.155 1.00 70.25 103 GLY A CA 1
ATOM 825 C C . GLY A 1 103 ? 7.196 -8.178 12.643 1.00 70.25 103 GLY A C 1
ATOM 826 O O . GLY A 1 103 ? 7.035 -7.402 13.577 1.00 70.25 103 GLY A O 1
ATOM 827 N N . ILE A 1 104 ? 6.166 -8.847 12.108 1.00 71.25 104 ILE A N 1
ATOM 828 C CA . ILE A 1 104 ? 4.787 -8.695 12.611 1.00 71.25 104 ILE A CA 1
ATOM 829 C C . ILE A 1 104 ? 4.681 -9.194 14.054 1.00 71.25 104 ILE A C 1
ATOM 831 O O . ILE A 1 104 ? 3.980 -8.592 14.861 1.00 71.25 104 ILE A O 1
ATOM 835 N N . LYS A 1 105 ? 5.365 -10.291 14.404 1.00 71.00 105 LYS A N 1
ATOM 836 C CA . LYS A 1 105 ? 5.385 -10.771 15.786 1.00 71.00 105 LYS A CA 1
ATOM 837 C C . LYS A 1 105 ? 6.016 -9.734 16.715 1.00 71.00 105 LYS A C 1
ATOM 839 O O . LYS A 1 105 ? 5.396 -9.421 17.717 1.00 71.00 105 LYS A O 1
ATOM 844 N N . GLN A 1 106 ? 7.184 -9.191 16.373 1.00 67.62 106 GLN A N 1
ATOM 845 C CA . GLN A 1 106 ? 7.846 -8.144 17.162 1.00 67.62 106 GLN A CA 1
ATOM 846 C C . GLN A 1 106 ? 6.927 -6.937 17.364 1.00 67.62 106 GLN A C 1
ATOM 848 O O . GLN A 1 106 ? 6.732 -6.512 18.496 1.00 67.62 106 GLN A O 1
ATOM 853 N N . MET A 1 107 ? 6.261 -6.488 16.301 1.00 68.44 107 MET A N 1
ATOM 854 C CA . MET A 1 107 ? 5.253 -5.430 16.368 1.00 68.44 107 MET A CA 1
ATOM 855 C C . MET A 1 107 ? 4.083 -5.775 17.312 1.00 68.44 107 MET A C 1
ATOM 857 O O . MET A 1 107 ? 3.631 -4.927 18.068 1.00 68.44 107 MET A O 1
ATOM 861 N N . CYS A 1 108 ? 3.557 -7.004 17.266 1.00 65.31 108 CYS A N 1
ATOM 862 C CA . CYS A 1 108 ? 2.401 -7.408 18.078 1.00 65.31 108 CYS A CA 1
ATOM 863 C C . CYS A 1 108 ? 2.742 -7.813 19.522 1.00 65.31 108 CYS A C 1
ATOM 865 O O . CYS A 1 108 ? 1.831 -7.847 20.348 1.00 65.31 108 CYS A O 1
ATOM 867 N N . THR A 1 109 ? 3.979 -8.233 19.816 1.00 63.16 109 THR A N 1
ATOM 868 C CA . THR A 1 109 ? 4.338 -8.838 21.115 1.00 63.16 109 THR A CA 1
ATOM 869 C C . THR A 1 109 ? 5.461 -8.139 21.861 1.00 63.16 109 THR A C 1
ATOM 871 O O . THR A 1 109 ? 5.456 -8.191 23.089 1.00 63.16 109 THR A O 1
ATOM 874 N N . ASP A 1 110 ? 6.422 -7.543 21.154 1.00 57.69 110 ASP A N 1
ATOM 875 C CA . ASP A 1 110 ? 7.650 -7.012 21.757 1.00 57.69 110 ASP A CA 1
ATOM 876 C C . ASP A 1 110 ? 7.592 -5.476 21.860 1.00 57.69 110 ASP A C 1
ATOM 878 O O . ASP A 1 110 ? 7.990 -4.930 22.888 1.00 57.69 110 ASP A O 1
ATOM 882 N N . ASP A 1 111 ? 6.996 -4.798 20.871 1.00 55.53 111 ASP A N 1
ATOM 883 C CA . ASP A 1 111 ? 6.565 -3.398 20.968 1.00 55.53 111 ASP A CA 1
ATOM 884 C C . ASP A 1 111 ? 5.156 -3.353 21.573 1.00 55.53 111 ASP A C 1
ATOM 886 O O . ASP A 1 111 ? 4.143 -3.222 20.886 1.00 55.53 111 ASP A O 1
ATOM 890 N N . SER A 1 112 ? 5.096 -3.509 22.897 1.00 53.34 112 SER A N 1
ATOM 891 C CA . SER A 1 112 ? 3.892 -3.653 23.733 1.00 53.34 112 SER A CA 1
ATOM 892 C C . SER A 1 112 ? 2.883 -2.500 23.679 1.00 53.34 112 SER A C 1
ATOM 894 O O . SER A 1 112 ? 1.978 -2.454 24.502 1.00 53.34 112 SER A O 1
ATOM 896 N N . HIS A 1 113 ? 3.034 -1.555 22.759 1.00 61.12 113 HIS A N 1
ATOM 897 C CA . HIS A 1 113 ? 2.242 -0.343 22.738 1.00 61.12 113 HIS A CA 1
ATOM 898 C C . HIS A 1 113 ? 1.050 -0.410 21.797 1.00 61.12 113 HIS A C 1
ATOM 900 O O . HIS A 1 113 ? 0.247 0.494 21.878 1.00 61.12 113 HIS A O 1
ATOM 906 N N . ILE A 1 114 ? 0.874 -1.407 20.925 1.00 68.25 114 ILE A N 1
ATOM 907 C CA . ILE A 1 114 ? -0.297 -1.442 20.027 1.00 68.25 114 ILE A CA 1
ATOM 908 C C . ILE A 1 114 ? -1.524 -1.975 20.775 1.00 68.25 114 ILE A C 1
ATOM 910 O O . ILE A 1 114 ? -1.515 -3.103 21.249 1.00 68.25 114 ILE A O 1
ATOM 914 N N . ASN A 1 115 ? -2.587 -1.174 20.843 1.00 68.94 115 ASN A N 1
ATOM 915 C CA . ASN A 1 115 ? -3.863 -1.535 21.468 1.00 68.94 115 ASN A CA 1
ATOM 916 C C . ASN A 1 115 ? -4.889 -2.065 20.465 1.00 68.94 115 ASN A C 1
ATOM 918 O O . ASN A 1 115 ? -5.694 -2.933 20.800 1.00 68.94 115 ASN A O 1
ATOM 922 N N . GLU A 1 116 ? -4.874 -1.537 19.241 1.00 73.12 116 GLU A N 1
ATOM 923 C CA . GLU A 1 116 ? -5.812 -1.912 18.186 1.00 73.12 116 GLU A CA 1
ATOM 924 C C . GLU A 1 116 ? -5.059 -2.205 16.891 1.00 73.12 116 GLU A C 1
ATOM 926 O O . GLU A 1 116 ? -4.248 -1.401 16.420 1.00 73.12 116 GLU A O 1
ATOM 931 N N . ILE A 1 117 ? -5.344 -3.370 16.306 1.00 73.62 117 ILE A N 1
ATOM 932 C CA . ILE A 1 117 ? -4.778 -3.772 15.021 1.00 73.62 117 ILE A CA 1
ATOM 933 C C . ILE A 1 117 ? -5.738 -3.366 13.901 1.00 73.62 117 ILE A C 1
ATOM 935 O O . ILE A 1 117 ? -6.896 -3.786 13.866 1.00 73.62 117 ILE A O 1
ATOM 939 N N . SER A 1 118 ? -5.223 -2.587 12.951 1.00 77.19 118 SER A N 1
ATOM 940 C CA . SER A 1 118 ? -5.947 -2.145 11.759 1.00 77.19 118 SER A CA 1
ATOM 941 C C . SER A 1 118 ? -6.470 -3.310 10.900 1.00 77.19 118 SER A C 1
ATOM 943 O O . SER A 1 118 ? -5.886 -4.396 10.826 1.00 77.19 118 SER A O 1
ATOM 945 N N . THR A 1 119 ? -7.558 -3.055 10.163 1.00 79.44 119 THR A N 1
ATOM 946 C CA . THR A 1 119 ? -8.081 -3.994 9.153 1.00 79.44 119 THR A CA 1
ATOM 947 C C . THR A 1 119 ? -7.080 -4.214 8.014 1.00 79.44 119 THR A C 1
ATOM 949 O O . THR A 1 119 ? -6.990 -5.320 7.470 1.00 79.44 119 THR A O 1
ATOM 952 N N . PHE A 1 120 ? -6.319 -3.177 7.657 1.00 82.81 120 PHE A N 1
ATOM 953 C CA . PHE A 1 120 ? -5.272 -3.240 6.644 1.00 82.81 120 PHE A CA 1
ATOM 954 C C . PHE A 1 120 ? -3.892 -3.085 7.273 1.00 82.81 120 PHE A C 1
ATOM 956 O O . PHE A 1 120 ? -3.560 -2.055 7.861 1.00 82.81 120 PHE A O 1
ATOM 963 N N . LEU A 1 121 ? -3.064 -4.109 7.068 1.00 80.94 121 LEU A N 1
ATOM 964 C CA . LEU A 1 121 ? -1.664 -4.101 7.459 1.00 80.94 121 LEU A CA 1
ATOM 965 C C . LEU A 1 121 ? -0.779 -3.604 6.325 1.00 80.94 121 LEU A C 1
ATOM 967 O O . LEU A 1 121 ? -0.503 -4.346 5.380 1.00 80.94 121 LEU A O 1
ATOM 971 N N . TRP A 1 122 ? -0.358 -2.343 6.434 1.00 85.94 122 TRP A N 1
ATOM 972 C CA . TRP A 1 122 ? 0.693 -1.779 5.604 1.00 85.94 122 TRP A CA 1
ATOM 973 C C . TRP A 1 122 ? 2.046 -2.039 6.259 1.00 85.94 122 TRP A C 1
ATOM 975 O O . TRP A 1 122 ? 2.305 -1.603 7.380 1.00 85.94 122 TRP A O 1
ATOM 985 N N . VAL A 1 123 ? 2.888 -2.781 5.548 1.00 82.56 123 VAL A N 1
ATOM 986 C CA . VAL A 1 123 ? 4.214 -3.180 6.007 1.00 82.56 123 VAL A CA 1
ATOM 987 C C . VAL A 1 123 ? 5.239 -2.531 5.100 1.00 82.56 123 VAL A C 1
ATOM 989 O O . VAL A 1 123 ? 5.378 -2.939 3.945 1.00 82.56 123 VAL A O 1
ATOM 992 N N . ASP A 1 124 ? 5.959 -1.560 5.640 1.00 83.69 124 ASP A N 1
ATOM 993 C CA . ASP A 1 124 ? 7.174 -1.052 5.028 1.00 83.69 124 ASP A CA 1
ATOM 994 C C . ASP A 1 124 ? 8.333 -1.987 5.392 1.00 83.69 124 ASP A C 1
ATOM 996 O O . ASP A 1 124 ? 8.562 -2.323 6.552 1.00 83.69 124 ASP A O 1
ATOM 1000 N N . VAL A 1 125 ? 9.038 -2.472 4.378 1.00 81.44 125 VAL A N 1
ATOM 1001 C CA . VAL A 1 125 ? 10.188 -3.354 4.551 1.00 81.44 125 VAL A CA 1
ATOM 1002 C C . VAL A 1 125 ? 11.425 -2.507 4.313 1.00 81.44 125 VAL A C 1
ATOM 1004 O O . VAL A 1 125 ? 11.771 -2.227 3.164 1.00 81.44 125 VAL A O 1
ATOM 1007 N N . GLN A 1 126 ? 12.110 -2.127 5.392 1.00 75.75 126 GLN A N 1
ATOM 1008 C CA . GLN A 1 126 ? 13.196 -1.154 5.320 1.00 75.75 126 GLN A CA 1
ATOM 1009 C C . GLN A 1 126 ? 14.429 -1.730 4.616 1.00 75.75 126 GLN A C 1
ATOM 1011 O O . GLN A 1 126 ? 15.285 -2.385 5.214 1.00 75.75 126 GLN A O 1
ATOM 1016 N N . ARG A 1 127 ? 14.512 -1.480 3.306 1.00 71.75 127 ARG A N 1
ATOM 1017 C CA . ARG A 1 127 ? 15.629 -1.883 2.436 1.00 71.75 127 ARG A CA 1
ATOM 1018 C C . ARG A 1 127 ? 16.675 -0.792 2.242 1.00 71.75 127 ARG A C 1
ATOM 1020 O O . ARG A 1 127 ? 17.791 -1.106 1.848 1.00 71.75 127 ARG A O 1
ATOM 1027 N N . ASN A 1 128 ? 16.328 0.464 2.512 1.00 63.78 128 ASN A N 1
ATOM 1028 C CA . ASN A 1 128 ? 17.153 1.641 2.227 1.00 63.78 128 ASN A CA 1
ATOM 1029 C C . ASN A 1 128 ? 17.957 2.132 3.447 1.00 63.78 128 ASN A C 1
ATOM 1031 O O . ASN A 1 128 ? 18.147 3.331 3.645 1.00 63.78 128 ASN A O 1
ATOM 1035 N N . TRP A 1 129 ? 18.398 1.212 4.306 1.00 56.84 129 TRP A N 1
ATOM 1036 C CA . TRP A 1 129 ? 19.232 1.568 5.452 1.00 56.84 129 TRP A CA 1
ATOM 1037 C C . TRP A 1 129 ? 20.709 1.650 5.047 1.00 56.84 129 TRP A C 1
ATOM 1039 O O . TRP A 1 129 ? 21.113 1.108 4.024 1.00 56.84 129 TRP A O 1
ATOM 1049 N N . SER A 1 130 ? 21.523 2.316 5.868 1.00 53.09 130 SER A N 1
ATOM 1050 C CA . SER A 1 130 ? 22.938 2.676 5.655 1.00 53.09 130 SER A CA 1
ATOM 1051 C C . SER A 1 130 ? 23.910 1.552 5.246 1.00 53.09 130 SER A C 1
ATOM 1053 O O . SER A 1 130 ? 25.078 1.839 4.976 1.00 53.09 130 SER A O 1
ATOM 1055 N N . ASP A 1 131 ? 23.454 0.301 5.172 1.00 58.62 131 ASP A N 1
ATOM 1056 C CA . ASP A 1 131 ? 24.206 -0.840 4.665 1.00 58.62 131 ASP A CA 1
ATOM 1057 C C . ASP A 1 131 ? 23.671 -1.285 3.284 1.00 58.62 131 ASP A C 1
ATOM 1059 O O . ASP A 1 131 ? 22.603 -1.901 3.198 1.00 58.62 131 ASP A O 1
ATOM 1063 N N . PRO A 1 132 ? 24.419 -1.046 2.189 1.00 59.59 132 PRO A N 1
ATOM 1064 C CA . PRO A 1 132 ? 24.011 -1.433 0.838 1.00 59.59 132 PRO A CA 1
ATOM 1065 C C . PRO A 1 132 ? 23.870 -2.954 0.643 1.00 59.59 132 PRO A C 1
ATOM 1067 O O . PRO A 1 132 ? 23.300 -3.384 -0.361 1.00 59.59 132 PRO A O 1
ATOM 1070 N N . ASN A 1 133 ? 24.357 -3.783 1.575 1.00 57.69 133 ASN A N 1
ATOM 1071 C CA . ASN A 1 133 ? 24.226 -5.239 1.497 1.00 57.69 133 ASN A CA 1
ATOM 1072 C C . ASN A 1 133 ? 22.831 -5.740 1.922 1.00 57.69 133 ASN A C 1
ATOM 1074 O O . ASN A 1 133 ? 22.391 -6.778 1.434 1.00 57.69 133 ASN A O 1
ATOM 1078 N N . VAL A 1 134 ? 22.094 -4.984 2.749 1.00 60.25 134 VAL A N 1
ATOM 1079 C CA . VAL A 1 134 ? 20.737 -5.342 3.228 1.00 60.25 134 VAL A CA 1
ATOM 1080 C C . VAL A 1 134 ? 19.695 -5.285 2.099 1.00 60.25 134 VAL A C 1
ATOM 1082 O O . VAL A 1 134 ? 18.639 -5.929 2.157 1.00 60.25 134 VAL A O 1
ATOM 1085 N N . PHE A 1 135 ? 20.013 -4.564 1.020 1.00 61.62 135 PHE A N 1
ATOM 1086 C CA . PHE A 1 135 ? 19.125 -4.364 -0.123 1.00 61.62 135 PHE A CA 1
ATOM 1087 C C . PHE A 1 135 ? 18.741 -5.674 -0.826 1.00 61.62 135 PHE A C 1
ATOM 1089 O O . PHE A 1 135 ? 17.615 -5.821 -1.302 1.00 61.62 135 PHE A O 1
ATOM 1096 N N . PHE A 1 136 ? 19.661 -6.642 -0.870 1.00 67.50 136 PHE A N 1
ATOM 1097 C CA . PHE A 1 136 ? 19.502 -7.876 -1.649 1.00 67.50 136 PHE A CA 1
ATOM 1098 C C . PHE A 1 136 ? 19.227 -9.118 -0.802 1.00 67.50 136 PHE A C 1
ATOM 1100 O O . PHE A 1 136 ? 19.033 -10.206 -1.352 1.00 67.50 136 PHE A O 1
ATOM 1107 N N . ASP A 1 137 ? 19.172 -8.973 0.521 1.00 70.38 137 ASP A N 1
ATOM 1108 C CA . ASP A 1 137 ? 18.919 -10.099 1.406 1.00 70.38 137 ASP A CA 1
ATOM 1109 C C . ASP A 1 137 ? 17.534 -10.694 1.162 1.00 70.38 137 ASP A C 1
ATOM 1111 O O . ASP A 1 137 ? 16.519 -9.998 1.027 1.00 70.38 137 ASP A O 1
ATOM 1115 N N . LYS A 1 138 ? 17.474 -12.024 1.117 1.00 74.38 138 LYS A N 1
ATOM 1116 C CA . LYS A 1 138 ? 16.214 -12.732 0.917 1.00 74.38 138 LYS A CA 1
ATOM 1117 C C . LYS A 1 138 ? 15.264 -12.427 2.078 1.00 74.38 138 LYS A C 1
ATOM 1119 O O . LYS A 1 138 ? 15.568 -12.738 3.224 1.00 74.38 138 LYS A O 1
ATOM 1124 N N . PHE A 1 139 ? 14.084 -11.906 1.755 1.00 75.56 139 PHE A N 1
ATOM 1125 C CA . PHE A 1 139 ? 12.988 -11.721 2.703 1.00 75.56 139 PHE A CA 1
ATOM 1126 C C . PHE A 1 139 ? 11.814 -12.595 2.284 1.00 75.56 139 PHE A C 1
ATOM 1128 O O . PHE A 1 139 ? 11.329 -12.509 1.154 1.00 75.56 139 PHE A O 1
ATOM 1135 N N . GLU A 1 140 ? 11.398 -13.487 3.175 1.00 78.06 140 GLU A N 1
ATOM 1136 C CA . GLU A 1 140 ? 10.325 -14.432 2.893 1.00 78.06 140 GLU A CA 1
ATOM 1137 C C . GLU A 1 140 ? 8.974 -13.886 3.347 1.00 78.06 140 GLU A C 1
ATOM 1139 O O . GLU A 1 140 ? 8.797 -13.433 4.479 1.00 78.06 140 GLU A O 1
ATOM 1144 N N . ILE A 1 141 ? 8.008 -13.979 2.436 1.00 78.38 141 ILE A N 1
ATOM 1145 C CA . ILE A 1 141 ? 6.644 -13.487 2.582 1.00 78.38 141 ILE A CA 1
ATOM 1146 C C . ILE A 1 141 ? 5.714 -14.706 2.400 1.00 78.38 141 ILE A C 1
ATOM 1148 O O . ILE A 1 141 ? 5.752 -15.379 1.367 1.00 78.38 141 ILE A O 1
ATOM 1152 N N . LYS A 1 142 ? 4.898 -15.041 3.409 1.00 77.88 142 LYS A N 1
ATOM 1153 C CA . LYS A 1 142 ? 3.932 -16.157 3.380 1.00 77.88 142 LYS A CA 1
ATOM 1154 C C . LYS A 1 142 ? 2.550 -15.691 2.939 1.00 77.88 142 LYS A C 1
ATOM 1156 O O . LYS A 1 142 ? 2.059 -14.649 3.328 1.00 77.88 142 LYS A O 1
ATOM 1161 N N . LYS A 1 143 ? 1.818 -16.519 2.197 1.00 78.00 143 LYS A N 1
ATOM 1162 C CA . LYS A 1 143 ? 0.477 -16.141 1.708 1.00 78.00 143 LYS A CA 1
ATOM 1163 C C . LYS A 1 143 ? -0.509 -15.721 2.813 1.00 78.00 143 LYS A C 1
ATOM 1165 O O . LYS A 1 143 ? -1.362 -14.870 2.567 1.00 78.00 143 LYS A O 1
ATOM 1170 N N . ASN A 1 144 ? -0.415 -16.344 3.988 1.00 82.56 144 ASN A N 1
ATOM 1171 C CA . ASN A 1 144 ? -1.220 -15.997 5.152 1.00 82.56 144 ASN A CA 1
ATOM 1172 C C . ASN A 1 144 ? -0.317 -15.867 6.378 1.00 82.56 144 ASN A C 1
ATOM 1174 O O . ASN A 1 144 ? 0.575 -16.697 6.568 1.00 82.56 144 ASN A O 1
ATOM 1178 N N . TYR A 1 145 ? -0.635 -14.900 7.227 1.00 77.88 145 TYR A N 1
ATOM 1179 C CA . TYR A 1 145 ? 0.029 -14.638 8.496 1.00 77.88 145 TYR A CA 1
ATOM 1180 C C . TYR A 1 145 ? -0.962 -14.795 9.618 1.00 77.88 145 TYR A C 1
ATOM 1182 O O . TYR A 1 145 ? -2.113 -14.387 9.490 1.00 77.88 145 TYR A O 1
ATOM 1190 N N . LYS A 1 146 ? -0.513 -15.380 10.720 1.00 80.25 146 LYS A N 1
ATOM 1191 C CA . LYS A 1 146 ? -1.317 -15.522 11.923 1.00 80.25 146 LYS A CA 1
ATOM 1192 C C . LYS A 1 146 ? -0.563 -14.876 13.070 1.00 80.25 146 LYS A C 1
ATOM 1194 O O . LYS A 1 146 ? 0.564 -15.278 13.337 1.00 80.25 146 LYS A O 1
ATOM 1199 N N . THR A 1 147 ? -1.197 -13.926 13.742 1.00 75.81 147 THR A N 1
ATOM 1200 C CA . THR A 1 147 ? -0.661 -13.291 14.948 1.00 75.81 147 THR A CA 1
ATOM 1201 C C . THR A 1 147 ? -1.685 -13.365 16.079 1.00 75.81 147 THR A C 1
ATOM 1203 O O . THR A 1 147 ? -2.881 -13.569 15.841 1.00 75.81 147 THR A O 1
ATOM 1206 N N . GLN A 1 148 ? -1.204 -13.294 17.315 1.00 76.00 148 GLN A N 1
ATOM 1207 C CA . GLN A 1 148 ? -2.035 -13.225 18.512 1.00 76.00 148 GLN A CA 1
ATOM 1208 C C . GLN A 1 148 ? -1.885 -11.842 19.124 1.00 76.00 148 GLN A C 1
ATOM 1210 O O . GLN A 1 148 ? -0.777 -11.321 19.202 1.00 76.00 148 GLN A O 1
ATOM 1215 N N . HIS A 1 149 ? -3.006 -11.294 19.562 1.00 74.12 149 HIS A N 1
ATOM 1216 C CA . HIS A 1 149 ? -3.095 -10.038 20.282 1.00 74.12 149 HIS A CA 1
ATOM 1217 C C . HIS A 1 149 ? -4.014 -10.231 21.499 1.00 74.12 149 HIS A C 1
ATOM 1219 O O . HIS A 1 149 ? -4.658 -11.279 21.632 1.00 74.12 149 HIS A O 1
ATOM 1225 N N . SER A 1 150 ? -4.043 -9.265 22.416 1.00 72.38 150 SER A N 1
ATOM 1226 C CA . SER A 1 150 ? -4.740 -9.372 23.709 1.00 72.38 150 SER A CA 1
ATOM 1227 C C . SER A 1 150 ? -6.241 -9.678 23.583 1.00 72.38 150 SER A C 1
ATOM 1229 O O . SER A 1 150 ? -6.815 -10.349 24.440 1.00 72.38 150 SER A O 1
ATOM 1231 N N . ASP A 1 151 ? -6.861 -9.252 22.488 1.00 75.50 151 ASP A N 1
ATOM 1232 C CA . ASP A 1 151 ? -8.284 -9.378 22.178 1.00 75.50 151 ASP A CA 1
ATOM 1233 C C . ASP A 1 151 ? -8.620 -10.539 21.223 1.00 75.50 151 ASP A C 1
ATOM 1235 O O . ASP A 1 151 ? -9.795 -10.854 21.016 1.00 75.50 151 ASP A O 1
ATOM 1239 N N . GLY A 1 152 ? -7.620 -11.233 20.665 1.00 80.69 152 GLY A N 1
ATOM 1240 C CA . GLY A 1 152 ? -7.886 -12.392 19.823 1.00 80.69 152 GLY A CA 1
ATOM 1241 C C . GLY A 1 152 ? -6.762 -12.852 18.903 1.00 80.69 152 GLY A C 1
ATOM 1242 O O . GLY A 1 152 ? -5.584 -12.529 19.029 1.00 80.69 152 GLY A O 1
ATOM 1243 N N . THR A 1 153 ? -7.147 -13.708 17.960 1.00 84.19 153 THR A N 1
ATOM 1244 C CA . THR A 1 153 ? -6.257 -14.237 16.925 1.00 84.19 153 THR A CA 1
ATOM 1245 C C . THR A 1 153 ? -6.579 -13.586 15.592 1.00 84.19 153 THR A C 1
ATOM 1247 O O . THR A 1 153 ? -7.694 -13.718 15.090 1.00 84.19 153 THR A O 1
ATOM 1250 N N . TYR A 1 154 ? -5.565 -12.990 14.979 1.00 81.25 154 TYR A N 1
ATOM 1251 C CA . TYR A 1 154 ? -5.667 -12.291 13.709 1.00 81.25 154 TYR A CA 1
ATOM 1252 C C . TYR A 1 154 ? -5.046 -13.124 12.595 1.00 81.25 154 TYR A C 1
ATOM 1254 O O . TYR A 1 154 ? -3.986 -13.732 12.769 1.00 81.25 154 TYR A O 1
ATOM 1262 N N . VAL A 1 155 ? -5.716 -13.167 11.441 1.00 85.25 155 VAL A N 1
ATOM 1263 C CA . VAL A 1 155 ? -5.221 -13.858 10.246 1.00 85.25 155 VAL A CA 1
ATOM 1264 C C . VAL A 1 155 ? -5.195 -12.890 9.072 1.00 85.25 155 VAL A C 1
ATOM 1266 O O . VAL A 1 155 ? -6.233 -12.596 8.480 1.00 85.25 155 VAL A O 1
ATOM 1269 N N . PHE A 1 156 ? -3.998 -12.448 8.701 1.00 84.31 156 PHE A N 1
ATOM 1270 C CA . PHE A 1 156 ? -3.774 -11.580 7.552 1.00 84.31 156 PHE A CA 1
ATOM 1271 C C . PHE A 1 156 ? -3.487 -12.397 6.299 1.00 84.31 156 PHE A C 1
ATOM 1273 O O . PHE A 1 156 ? -2.913 -13.487 6.348 1.00 84.31 156 PHE A O 1
ATOM 1280 N N . LYS A 1 157 ? -3.879 -11.855 5.150 1.00 88.00 157 LYS A N 1
ATOM 1281 C CA . LYS A 1 157 ? -3.569 -12.407 3.830 1.00 88.00 157 LYS A CA 1
ATOM 1282 C C . LYS A 1 157 ? -2.883 -11.328 3.022 1.00 88.00 157 LYS A C 1
ATOM 1284 O O . LYS A 1 157 ? -3.341 -10.190 3.042 1.00 88.00 157 LYS A O 1
ATOM 1289 N N . ILE A 1 158 ? -1.830 -11.684 2.289 1.00 87.88 158 ILE A N 1
ATOM 1290 C CA . ILE A 1 158 ? -1.196 -10.711 1.396 1.00 87.88 158 ILE A CA 1
ATOM 1291 C C . ILE A 1 158 ? -2.217 -10.295 0.335 1.00 87.88 158 ILE A C 1
ATOM 1293 O O . ILE A 1 158 ? -2.733 -11.145 -0.399 1.00 87.88 158 ILE A O 1
ATOM 1297 N N . HIS A 1 159 ? -2.472 -8.994 0.251 1.00 90.12 159 HIS A N 1
ATOM 1298 C CA . HIS A 1 159 ? -3.302 -8.402 -0.790 1.00 90.12 159 HIS A CA 1
ATOM 1299 C C . HIS A 1 159 ? -2.455 -7.821 -1.926 1.00 90.12 159 HIS A C 1
ATOM 1301 O O . HIS A 1 159 ? -2.717 -8.113 -3.090 1.00 90.12 159 HIS A O 1
ATOM 1307 N N . SER A 1 160 ? -1.423 -7.045 -1.594 1.00 91.94 160 SER A N 1
ATOM 1308 C CA .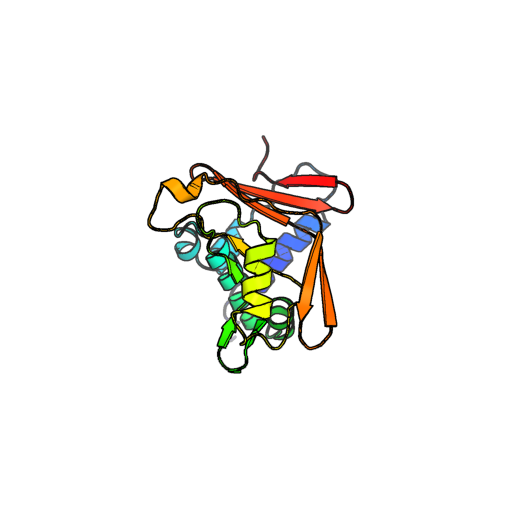 SER A 1 160 ? -0.546 -6.398 -2.570 1.00 91.94 160 SER A CA 1
ATOM 1309 C C . SER A 1 160 ? 0.911 -6.433 -2.117 1.00 91.94 160 SER A C 1
ATOM 1311 O O . SER A 1 160 ? 1.183 -6.577 -0.927 1.00 91.94 160 SER A O 1
ATOM 1313 N N . ILE A 1 161 ? 1.834 -6.299 -3.068 1.00 91.62 161 ILE A N 1
ATOM 1314 C CA . ILE A 1 161 ? 3.271 -6.116 -2.837 1.00 91.62 161 ILE A CA 1
ATOM 1315 C C . ILE A 1 161 ? 3.728 -4.960 -3.724 1.00 91.62 161 ILE A C 1
ATOM 1317 O O . ILE A 1 161 ? 3.447 -4.978 -4.919 1.00 91.62 161 ILE A O 1
ATOM 1321 N N . ILE A 1 162 ? 4.438 -3.988 -3.161 1.00 91.44 162 ILE A N 1
ATOM 1322 C CA . ILE A 1 162 ? 5.146 -2.959 -3.929 1.00 91.44 162 ILE A CA 1
ATOM 1323 C C . ILE A 1 162 ? 6.624 -3.335 -3.910 1.00 91.44 162 ILE A C 1
ATOM 1325 O O . ILE A 1 162 ? 7.189 -3.584 -2.847 1.00 91.44 162 ILE A O 1
ATOM 1329 N N . ALA A 1 163 ? 7.228 -3.449 -5.087 1.00 88.62 163 ALA A N 1
ATOM 1330 C CA . ALA A 1 163 ? 8.622 -3.824 -5.257 1.00 88.62 163 ALA A CA 1
ATOM 1331 C C . ALA A 1 163 ? 9.389 -2.686 -5.926 1.00 88.62 163 ALA A C 1
ATOM 1333 O O . ALA A 1 163 ? 8.891 -2.066 -6.862 1.00 88.62 163 ALA A O 1
ATOM 1334 N N . TYR A 1 164 ? 10.614 -2.455 -5.463 1.00 84.62 164 TYR A N 1
ATOM 1335 C CA . TYR A 1 164 ? 11.540 -1.505 -6.061 1.00 84.62 164 TYR A CA 1
ATOM 1336 C C . TYR A 1 164 ? 12.694 -2.239 -6.738 1.00 84.62 164 TYR A C 1
ATOM 1338 O O . TYR A 1 164 ? 13.289 -3.157 -6.164 1.00 84.62 164 TYR A O 1
ATOM 1346 N N . HIS A 1 165 ? 13.060 -1.794 -7.934 1.00 80.38 165 HIS A N 1
ATOM 1347 C CA . HIS A 1 165 ? 14.241 -2.262 -8.638 1.00 80.38 165 HIS A CA 1
ATOM 1348 C C . HIS A 1 165 ? 14.881 -1.126 -9.440 1.00 80.38 165 HIS A C 1
ATOM 1350 O O . HIS A 1 165 ? 14.262 -0.586 -10.345 1.00 80.38 165 HIS A O 1
ATOM 1356 N N . GLN A 1 166 ? 16.138 -0.783 -9.131 1.00 78.56 166 GLN A N 1
ATOM 1357 C CA . GLN A 1 166 ? 16.967 0.145 -9.923 1.00 78.56 166 GLN A CA 1
ATOM 1358 C C . GLN A 1 166 ? 16.284 1.479 -10.296 1.00 78.56 166 GLN A C 1
ATOM 1360 O O . GLN A 1 166 ? 16.404 1.953 -11.423 1.00 78.56 166 GLN A O 1
ATOM 1365 N N . GLY A 1 167 ? 15.584 2.106 -9.348 1.00 78.88 167 GLY A N 1
ATOM 1366 C CA . GLY A 1 167 ? 14.893 3.381 -9.578 1.00 78.88 167 GLY A CA 1
ATOM 1367 C C . GLY A 1 167 ? 13.480 3.248 -10.144 1.00 78.88 167 GLY A C 1
ATOM 1368 O O . GLY A 1 167 ? 12.880 4.264 -10.477 1.00 78.88 167 GLY A O 1
ATOM 1369 N N . HIS A 1 168 ? 12.955 2.025 -10.236 1.00 85.19 168 HIS A N 1
ATOM 1370 C CA . HIS A 1 168 ? 11.627 1.727 -10.760 1.00 85.19 168 HIS A CA 1
ATOM 1371 C C . HIS A 1 168 ? 10.768 0.982 -9.737 1.00 85.19 168 HIS A C 1
ATOM 1373 O O . HIS A 1 168 ? 11.268 0.097 -9.037 1.00 85.19 168 HIS A O 1
ATOM 1379 N N . PHE A 1 169 ? 9.481 1.319 -9.663 1.00 87.62 169 PHE A N 1
ATOM 1380 C CA . PHE A 1 169 ? 8.514 0.667 -8.780 1.00 87.62 169 PHE A CA 1
ATOM 1381 C C . PHE A 1 169 ? 7.509 -0.152 -9.585 1.00 87.62 169 PHE A C 1
ATOM 1383 O O . PHE A 1 169 ? 6.966 0.317 -10.575 1.00 87.62 169 PHE A O 1
ATOM 1390 N N . VAL A 1 170 ? 7.213 -1.361 -9.111 1.00 91.31 170 VAL A N 1
ATOM 1391 C CA . VAL A 1 170 ? 6.198 -2.251 -9.689 1.00 91.31 170 VAL A CA 1
ATOM 1392 C C . VAL A 1 170 ? 5.280 -2.738 -8.576 1.00 91.31 170 VAL A C 1
ATOM 1394 O O . VAL A 1 170 ? 5.738 -3.054 -7.474 1.00 91.31 170 VAL A O 1
ATOM 1397 N N . ALA A 1 171 ? 3.980 -2.840 -8.851 1.00 92.81 171 ALA A N 1
ATOM 1398 C CA . ALA A 1 171 ? 3.008 -3.365 -7.899 1.00 92.81 171 ALA A CA 1
ATOM 1399 C C . ALA A 1 171 ? 2.487 -4.741 -8.328 1.00 92.81 171 ALA A C 1
ATOM 1401 O O . ALA A 1 171 ? 2.073 -4.953 -9.461 1.00 92.81 171 ALA A O 1
ATOM 1402 N N . PHE A 1 172 ? 2.427 -5.683 -7.393 1.00 93.06 172 PHE A N 1
ATOM 1403 C CA . PHE A 1 172 ? 1.740 -6.958 -7.557 1.00 93.06 172 PHE A CA 1
ATOM 1404 C C . PHE A 1 172 ? 0.450 -6.928 -6.748 1.00 93.06 172 PHE A C 1
ATOM 1406 O O . PHE A 1 172 ? 0.488 -6.711 -5.540 1.00 93.06 172 PHE A O 1
ATOM 1413 N N . VAL A 1 173 ? -0.692 -7.178 -7.386 1.00 92.31 173 VAL A N 1
ATOM 1414 C CA . VAL A 1 173 ? -2.010 -7.135 -6.735 1.00 92.31 173 VAL A CA 1
ATOM 1415 C C . VAL A 1 173 ? -2.702 -8.486 -6.847 1.00 92.31 173 VAL A C 1
ATOM 1417 O O . VAL A 1 173 ? -2.801 -9.077 -7.926 1.00 92.31 173 VAL A O 1
ATOM 1420 N N . ASN A 1 174 ? -3.209 -8.980 -5.723 1.00 89.94 174 ASN A N 1
ATOM 1421 C CA . ASN A 1 174 ? -3.991 -10.200 -5.656 1.00 89.94 174 ASN A CA 1
ATOM 1422 C C . ASN A 1 174 ? -5.468 -9.908 -5.925 1.00 89.94 174 ASN A C 1
ATOM 1424 O O . ASN A 1 174 ? -6.112 -9.154 -5.199 1.00 89.94 174 ASN A 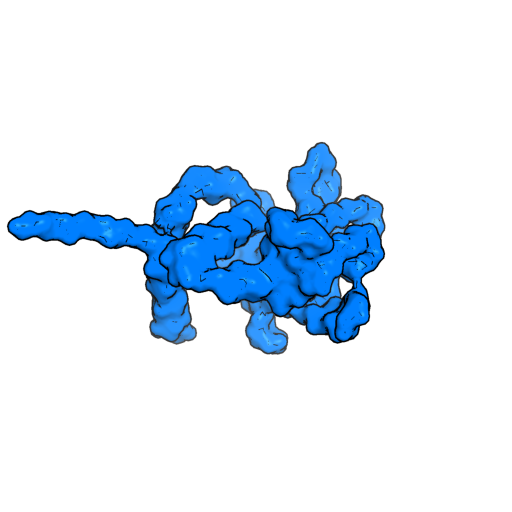O 1
ATOM 1428 N N . LYS A 1 175 ? -6.045 -10.588 -6.916 1.00 86.31 175 LYS A N 1
ATOM 1429 C CA . LYS A 1 175 ? -7.493 -10.620 -7.136 1.00 86.31 175 LYS A CA 1
ATOM 1430 C C . LYS A 1 175 ? -7.994 -12.057 -7.015 1.00 86.31 175 LYS A C 1
ATOM 1432 O O . LYS A 1 175 ? -8.215 -12.773 -7.996 1.00 86.31 175 LYS A O 1
ATOM 1437 N N . GLY A 1 176 ? -8.149 -12.504 -5.772 1.00 84.81 176 GLY A N 1
ATOM 1438 C CA . GLY A 1 176 ? -8.643 -13.832 -5.416 1.00 84.81 176 GLY A CA 1
ATOM 1439 C C . GLY A 1 176 ? -7.588 -14.933 -5.554 1.00 84.81 176 GLY A C 1
ATOM 1440 O O . GLY A 1 176 ? -6.872 -15.255 -4.606 1.00 84.81 176 GLY A O 1
ATOM 1441 N N . ARG A 1 177 ? -7.546 -15.600 -6.714 1.00 83.56 177 ARG A N 1
ATOM 1442 C CA . ARG A 1 177 ? -6.593 -16.699 -6.991 1.00 83.56 177 ARG A CA 1
ATOM 1443 C C . ARG A 1 177 ? -5.496 -16.315 -7.980 1.00 83.56 177 ARG A C 1
ATOM 1445 O O . ARG A 1 177 ? -4.589 -17.113 -8.193 1.00 83.56 177 ARG A O 1
ATOM 1452 N N . VAL A 1 178 ? -5.593 -15.125 -8.564 1.00 88.06 178 VAL A N 1
ATOM 1453 C CA . VAL A 1 178 ? -4.699 -14.636 -9.613 1.00 88.06 178 VAL A CA 1
ATOM 1454 C C . VAL A 1 178 ? -3.959 -13.410 -9.099 1.00 88.06 178 VAL A C 1
ATOM 1456 O O . VAL A 1 178 ? -4.542 -12.578 -8.401 1.00 88.06 178 VAL A O 1
ATOM 1459 N N . TRP A 1 179 ? -2.681 -13.326 -9.448 1.00 91.94 179 TRP A N 1
ATOM 1460 C CA . TRP A 1 179 ? -1.838 -12.165 -9.206 1.00 91.94 179 TRP A CA 1
ATOM 1461 C C . TRP A 1 179 ? -1.634 -11.413 -10.511 1.00 91.94 179 TRP A C 1
ATOM 1463 O O . TRP A 1 179 ? -1.389 -12.029 -11.547 1.00 91.94 179 TRP A O 1
ATOM 1473 N N . PHE A 1 180 ? -1.738 -10.093 -10.438 1.00 90.00 180 PHE A N 1
ATOM 1474 C CA . PHE A 1 180 ? -1.485 -9.183 -11.544 1.00 90.00 180 PHE A CA 1
ATOM 1475 C C . PHE A 1 180 ? -0.243 -8.369 -11.215 1.00 90.00 180 PHE A C 1
ATOM 1477 O O . PHE A 1 180 ? -0.134 -7.865 -10.100 1.00 90.00 180 PHE A O 1
ATOM 1484 N N . MET A 1 181 ? 0.671 -8.258 -12.172 1.00 91.94 181 MET A N 1
ATOM 1485 C CA . MET A 1 181 ? 1.759 -7.290 -12.119 1.00 91.94 181 MET A CA 1
ATOM 1486 C C . MET A 1 181 ? 1.280 -6.012 -12.807 1.00 91.94 181 MET A C 1
ATOM 1488 O O . MET A 1 181 ? 0.765 -6.074 -13.923 1.00 91.94 181 MET A O 1
ATOM 1492 N N . LEU A 1 182 ? 1.404 -4.890 -12.114 1.00 89.19 182 LEU A N 1
ATOM 1493 C CA . LEU A 1 182 ? 1.134 -3.544 -12.592 1.00 89.19 182 LEU A CA 1
ATOM 1494 C C . LEU A 1 182 ? 2.487 -2.843 -12.698 1.00 89.19 182 LEU A C 1
ATOM 1496 O O . LEU A 1 182 ? 3.091 -2.503 -11.680 1.00 89.19 182 LEU A O 1
ATOM 1500 N N . ASP A 1 183 ? 2.958 -2.713 -13.930 1.00 89.62 183 ASP A N 1
ATOM 1501 C CA . ASP A 1 183 ? 4.232 -2.104 -14.300 1.00 89.62 183 ASP A CA 1
ATOM 1502 C C . ASP A 1 183 ? 3.924 -0.920 -15.222 1.00 89.62 183 ASP A C 1
ATOM 1504 O O . ASP A 1 183 ? 3.905 -1.070 -16.442 1.00 89.62 183 ASP A O 1
ATOM 1508 N N . ASP A 1 184 ? 3.511 0.192 -14.603 1.00 86.81 184 ASP A N 1
ATOM 1509 C CA . ASP A 1 184 ? 3.012 1.407 -15.255 1.00 86.81 184 ASP A CA 1
ATOM 1510 C C . ASP A 1 184 ? 2.163 1.128 -16.516 1.00 86.81 184 ASP A C 1
ATOM 1512 O O . ASP A 1 184 ? 1.110 0.483 -16.451 1.00 86.81 184 ASP A O 1
ATOM 1516 N N . GLU A 1 185 ? 2.615 1.632 -17.663 1.00 79.94 185 GLU A N 1
ATOM 1517 C CA . GLU A 1 185 ? 2.099 1.334 -18.990 1.00 79.94 185 GLU A CA 1
ATOM 1518 C C . GLU A 1 185 ? 2.951 0.233 -19.635 1.00 79.94 185 GLU A C 1
ATOM 1520 O O . GLU A 1 185 ? 4.086 0.449 -20.057 1.00 79.94 185 GLU A O 1
ATOM 1525 N N . ILE A 1 186 ? 2.393 -0.973 -19.736 1.00 61.16 186 ILE A N 1
ATOM 1526 C CA . ILE A 1 186 ? 3.027 -2.052 -20.497 1.00 61.16 186 ILE A CA 1
ATOM 1527 C C . ILE A 1 186 ? 2.785 -1.751 -21.982 1.00 61.16 186 ILE A C 1
ATOM 1529 O O . ILE A 1 186 ? 1.644 -1.826 -22.443 1.00 61.16 186 ILE A O 1
ATOM 1533 N N . THR A 1 187 ? 3.843 -1.363 -22.700 1.00 47.72 187 THR A N 1
ATOM 1534 C CA . THR A 1 187 ? 3.830 -1.091 -24.152 1.00 47.72 187 THR A CA 1
ATOM 1535 C C . THR A 1 187 ? 4.109 -2.330 -24.992 1.00 47.72 187 THR A C 1
ATOM 1537 O O . THR A 1 187 ? 4.834 -3.237 -24.521 1.00 47.72 187 THR A O 1
#

Nearest PDB structures (foldseek):
  4h5y-assembly1_A  TM=1.822E-01  e=1.385E+00  Legionella pneumophila

Radius of gyration: 18.84 Å; Cα contacts (8 Å, |Δi|>4): 219; chains: 1; bounding box: 45×56×49 Å

Solvent-accessible surface area (backbone atoms only — not comparable to full-atom values): 11530 Å² total; per-residue (Å²): 133,82,76,79,64,82,78,70,78,44,48,45,59,38,49,49,53,51,49,50,48,61,64,73,46,75,87,54,99,72,84,82,79,59,65,66,36,46,53,52,74,37,58,75,62,69,72,52,89,47,69,59,64,50,48,54,48,50,50,49,53,31,22,62,70,60,73,35,67,68,60,41,57,46,32,31,34,39,32,76,51,84,88,56,62,45,57,64,43,77,31,74,66,61,87,79,83,53,25,55,68,52,43,54,44,38,52,56,65,69,47,77,40,65,75,43,84,37,88,44,85,44,72,40,71,61,43,86,53,100,50,83,70,59,56,74,56,82,68,52,82,65,73,62,46,78,52,65,50,100,91,47,78,47,76,49,61,72,50,66,46,80,46,79,55,98,95,42,71,35,37,39,41,54,65,91,91,46,77,43,80,47,55,85,77,82,128

Sequence (187 aa):
MEHLGDVGYTPVKALAEIYDQMLHYRHKEYTISCSQFITTLGKQYFQQQDADDTFQKIVHDVTESANKPDIAVTFQYQTETPDESFYSVSLHIPLVAAGIDQGIKQMCTDDSHINEISTFLWVDVQRNWSDPNVFFDKFEIKKNYKTQHSDGTYVFKIHSIIAYHQGHFVAFVNKGRVWFMLDDEIT